Protein AF-0000000078947594 (afdb_homodimer)

pLDDT: mean 94.98, std 9.48, range [47.44, 98.88]

Nearest PDB structures (foldseek):
  6xck-assembly3_A  TM=6.032E-01  e=9.330E-06  Thermomonospora curvata DSM 43183
  5hcw-assembly6_C  TM=6.190E-01  e=3.883E-05  Thermomonospora curvata DSM 43183
  5c68-assembly1_A  TM=5.547E-01  e=8.769E-06  Thermomonospora curvata DSM 43183
  2qqz-assembly1_B  TM=4.365E-01  e=1.065E-06  Bacillus anthracis str. Ames
  2p7k-assembly1_B  TM=4.150E-01  e=3.650E-05  Listeria monocytogenes EGD-e

Structure (mmCIF, N/CA/C/O backbone):
data_AF-0000000078947594-model_v1
#
loop_
_entity.id
_entity.type
_entity.pdbx_description
1 polymer 'BH0477 protein'
#
loop_
_atom_site.group_PDB
_atom_site.id
_atom_site.type_symbol
_atom_site.label_atom_id
_atom_site.label_alt_id
_atom_site.label_comp_id
_atom_site.label_asym_id
_atom_site.label_entity_id
_atom_site.label_seq_id
_atom_site.pdbx_PDB_ins_code
_atom_site.Cartn_x
_atom_site.Cartn_y
_atom_site.Cartn_z
_atom_site.occupancy
_atom_site.B_iso_or_equiv
_atom_site.auth_seq_id
_atom_site.auth_comp_id
_atom_site.auth_asym_id
_atom_site.auth_atom_id
_atom_site.pdbx_PDB_model_num
ATOM 1 N N . MET A 1 1 ? -2.043 -10.852 -15.055 1 96.81 1 MET A N 1
ATOM 2 C CA . MET A 1 1 ? -2.861 -11.281 -13.922 1 96.81 1 MET A CA 1
ATOM 3 C C . MET A 1 1 ? -3.541 -10.086 -13.258 1 96.81 1 MET A C 1
ATOM 5 O O . MET A 1 1 ? -4.766 -10.062 -13.125 1 96.81 1 MET A O 1
ATOM 9 N N . PHE A 1 2 ? -2.941 -9.086 -12.906 1 98.62 2 PHE A N 1
ATOM 10 C CA . PHE A 1 2 ? -3.479 -7.859 -12.328 1 98.62 2 PHE A CA 1
ATOM 11 C C . PHE A 1 2 ? -3.291 -6.688 -13.289 1 98.62 2 PHE A C 1
ATOM 13 O O . PHE A 1 2 ? -2.293 -6.621 -14.008 1 98.62 2 PHE A O 1
ATOM 20 N N . GLU A 1 3 ? -4.203 -5.75 -13.305 1 98.31 3 GLU A N 1
ATOM 21 C CA . GLU A 1 3 ? -4.078 -4.562 -14.141 1 98.31 3 GLU A CA 1
ATOM 22 C C . GLU A 1 3 ? -3.217 -3.498 -13.461 1 98.31 3 GLU A C 1
ATOM 24 O O . GLU A 1 3 ? -2.455 -2.795 -14.125 1 98.31 3 GLU A O 1
ATOM 29 N N . ARG A 1 4 ? -3.35 -3.355 -12.195 1 98.5 4 ARG A N 1
ATOM 30 C CA . ARG A 1 4 ? -2.717 -2.305 -11.406 1 98.5 4 ARG A CA 1
ATOM 31 C C . ARG A 1 4 ? -2.955 -2.521 -9.914 1 98.5 4 ARG A C 1
ATOM 33 O O . ARG A 1 4 ? -3.729 -3.4 -9.523 1 98.5 4 ARG A O 1
ATOM 40 N N . ILE A 1 5 ? -2.217 -1.805 -9.086 1 98.75 5 ILE A N 1
ATOM 41 C CA . ILE A 1 5 ? -2.645 -1.631 -7.699 1 98.75 5 ILE A CA 1
ATOM 42 C C . ILE A 1 5 ? -3.842 -0.683 -7.645 1 98.75 5 ILE A C 1
ATOM 44 O O . ILE A 1 5 ? -3.76 0.457 -8.109 1 98.75 5 ILE A O 1
ATOM 48 N N . ASP A 1 6 ? -4.887 -1.165 -7.137 1 98.62 6 ASP A N 1
ATOM 49 C CA . ASP A 1 6 ? -6.098 -0.353 -7.062 1 98.62 6 ASP A CA 1
ATOM 50 C C . ASP A 1 6 ? -5.969 0.723 -5.988 1 98.62 6 ASP A C 1
ATOM 52 O O . ASP A 1 6 ? -6.348 1.876 -6.207 1 98.62 6 ASP A O 1
ATOM 56 N N . THR A 1 7 ? -5.527 0.338 -4.887 1 98.69 7 THR A N 1
ATOM 57 C CA . THR A 1 7 ? -5.348 1.229 -3.746 1 98.69 7 THR A CA 1
ATOM 58 C C . THR A 1 7 ? -4.523 0.55 -2.656 1 98.69 7 THR A C 1
ATOM 60 O O . THR A 1 7 ? -4.086 -0.591 -2.822 1 98.69 7 THR A O 1
ATOM 63 N N . ILE A 1 8 ? -4.223 1.243 -1.64 1 98.81 8 ILE A N 1
ATOM 64 C CA . ILE A 1 8 ? -3.703 0.688 -0.396 1 98.81 8 ILE A CA 1
ATOM 65 C C . ILE A 1 8 ? -4.652 1.019 0.754 1 98.81 8 ILE A C 1
ATOM 67 O O . ILE A 1 8 ? -5.102 2.16 0.888 1 98.81 8 ILE A O 1
ATOM 71 N N . ILE A 1 9 ? -4.906 0.034 1.551 1 98.19 9 ILE A N 1
ATOM 72 C CA . ILE A 1 9 ? -5.785 0.196 2.703 1 98.19 9 ILE A CA 1
ATOM 73 C C . ILE A 1 9 ? -4.957 0.567 3.934 1 98.19 9 ILE A C 1
ATOM 75 O O . ILE A 1 9 ? -3.963 -0.093 4.242 1 98.19 9 ILE A O 1
ATOM 79 N N . MET A 1 10 ? -5.355 1.588 4.566 1 97.94 10 MET A N 1
ATOM 80 C CA . MET A 1 10 ? -4.895 1.95 5.906 1 97.94 10 MET A CA 1
ATOM 81 C C . MET A 1 10 ? -6.008 1.773 6.93 1 97.94 10 MET A C 1
ATOM 83 O O . MET A 1 10 ? -7.016 2.484 6.891 1 97.94 10 MET A O 1
ATOM 87 N N . PRO A 1 11 ? -5.805 0.813 7.84 1 97.19 11 PRO A N 1
ATOM 88 C CA . PRO A 1 11 ? -6.836 0.656 8.867 1 97.19 11 PRO A CA 1
ATOM 89 C C . PRO A 1 11 ? -6.844 1.801 9.875 1 97.19 11 PRO A C 1
ATOM 91 O O . PRO A 1 11 ? -5.781 2.281 10.273 1 97.19 11 PRO A O 1
ATOM 94 N N . VAL A 1 12 ? -8.039 2.201 10.227 1 97.25 12 VAL A N 1
ATOM 95 C CA . VAL A 1 12 ? -8.164 3.281 11.195 1 97.25 12 VAL A CA 1
ATOM 96 C C . VAL A 1 12 ? -9.234 2.936 12.227 1 97.25 12 VAL A C 1
ATOM 98 O O . VAL A 1 12 ? -10.094 2.088 11.969 1 97.25 12 VAL A O 1
ATOM 101 N N . THR A 1 13 ? -9.172 3.561 13.344 1 95.75 13 THR A N 1
ATOM 102 C CA . THR A 1 13 ? -10.078 3.275 14.445 1 95.75 13 THR A CA 1
ATOM 103 C C . THR A 1 13 ? -11.391 4.047 14.281 1 95.75 13 THR A C 1
ATOM 105 O O . THR A 1 13 ? -12.469 3.49 14.461 1 95.75 13 THR A O 1
ATOM 108 N N . GLU A 1 14 ? -11.328 5.316 13.984 1 96.25 14 GLU A N 1
ATOM 109 C CA . GLU A 1 14 ? -12.461 6.207 13.766 1 96.25 14 GLU A CA 1
ATOM 110 C C . GLU A 1 14 ? -12.336 6.934 12.43 1 96.25 14 GLU A C 1
ATOM 112 O O . GLU A 1 14 ? -11.477 7.801 12.266 1 96.25 14 GLU A O 1
ATOM 117 N N . ILE A 1 15 ? -13.203 6.66 11.539 1 97.25 15 ILE A N 1
ATOM 118 C CA . ILE A 1 15 ? -13.055 7.035 10.141 1 97.25 15 ILE A CA 1
ATOM 119 C C . ILE A 1 15 ? -13.078 8.555 10 1 97.25 15 ILE A C 1
ATOM 121 O O . ILE A 1 15 ? -12.25 9.141 9.305 1 97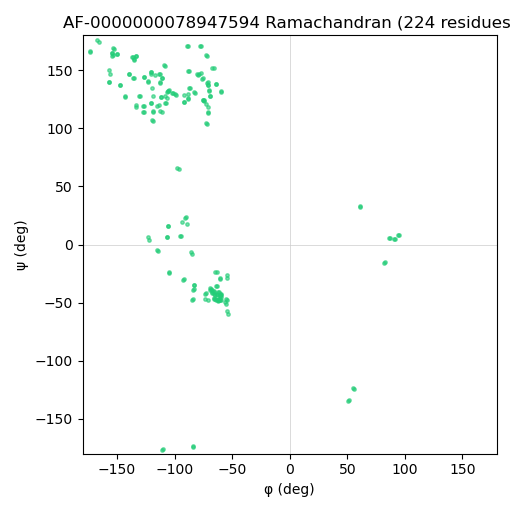.25 15 ILE A O 1
ATOM 125 N N . GLU A 1 16 ? -13.984 9.25 10.688 1 97.81 16 GLU A N 1
ATOM 126 C CA . GLU A 1 16 ? -14.102 10.695 10.531 1 97.81 16 GLU A CA 1
ATOM 127 C C . GLU A 1 16 ? -12.883 11.422 11.078 1 97.81 16 GLU A C 1
ATOM 129 O O . GLU A 1 16 ? -12.398 12.383 10.477 1 97.81 16 GLU A O 1
ATOM 134 N N . LYS A 1 17 ? -12.422 10.938 12.148 1 98.06 17 LYS A N 1
ATOM 135 C CA . LYS A 1 17 ? -11.211 11.516 12.719 1 98.06 17 LYS A CA 1
ATOM 136 C C . LYS A 1 17 ? -10.016 11.289 11.797 1 98.06 17 LYS A C 1
ATOM 138 O O . LYS A 1 17 ? -9.164 12.164 11.641 1 98.06 17 LYS A O 1
ATOM 143 N N . ALA A 1 18 ? -9.984 10.148 11.273 1 98.25 18 ALA A N 1
ATOM 144 C CA . ALA A 1 18 ? -8.891 9.82 10.367 1 98.25 18 ALA A CA 1
ATOM 145 C C . ALA A 1 18 ? -8.922 10.688 9.117 1 98.25 18 ALA A C 1
ATOM 147 O O . ALA A 1 18 ? -7.898 11.234 8.695 1 98.25 18 ALA A O 1
ATOM 148 N N . ILE A 1 19 ? -10.078 10.797 8.531 1 98.44 19 ILE A N 1
ATOM 149 C CA . ILE A 1 19 ? -10.227 11.633 7.344 1 98.44 19 ILE A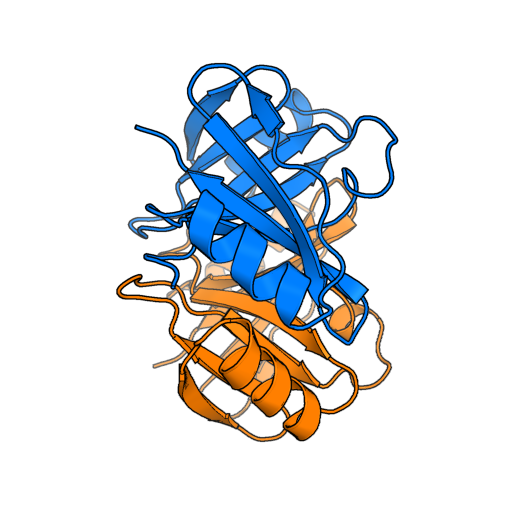 CA 1
ATOM 150 C C . ILE A 1 19 ? -9.734 13.047 7.637 1 98.44 19 ILE A C 1
ATOM 152 O O . ILE A 1 19 ? -8.945 13.609 6.871 1 98.44 19 ILE A O 1
ATOM 156 N N . GLN A 1 20 ? -10.148 13.586 8.727 1 98.56 20 GLN A N 1
ATOM 157 C CA . GLN A 1 20 ? -9.727 14.93 9.125 1 98.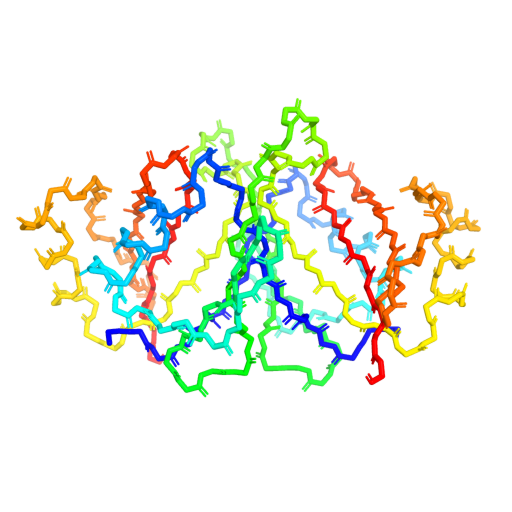56 20 GLN A CA 1
ATOM 158 C C . GLN A 1 20 ? -8.211 15 9.289 1 98.56 20 GLN A C 1
ATOM 160 O O . GLN A 1 20 ? -7.578 15.945 8.828 1 98.56 20 GLN A O 1
ATOM 165 N N . TRP A 1 21 ? -7.668 14.031 9.93 1 98.56 21 TRP A N 1
ATOM 166 C CA . TRP A 1 21 ? -6.23 14.008 10.18 1 98.56 21 TRP A CA 1
ATOM 167 C C . TRP A 1 21 ? -5.453 13.984 8.867 1 98.56 21 TRP A C 1
ATOM 169 O O . TRP A 1 21 ? -4.496 14.75 8.695 1 98.56 21 TRP A O 1
ATOM 179 N N . TYR A 1 22 ? -5.805 13.164 7.93 1 98.75 22 TYR A N 1
ATOM 180 C CA . TYR A 1 22 ? -5.094 13.008 6.664 1 98.75 22 TYR A CA 1
ATOM 181 C C . TYR A 1 22 ? -5.254 14.242 5.793 1 98.75 22 TYR A C 1
ATOM 183 O O . TYR A 1 22 ? -4.324 14.633 5.078 1 98.75 22 TYR A O 1
ATOM 191 N N . GLU A 1 23 ? -6.418 14.812 5.836 1 98.19 23 GLU A N 1
ATOM 192 C CA . GLU A 1 23 ? -6.613 16.047 5.09 1 98.19 23 GLU A CA 1
ATOM 193 C C . GLU A 1 23 ? -5.762 17.188 5.656 1 98.19 23 GLU A C 1
ATOM 195 O O . GLU A 1 23 ? -5.066 17.875 4.914 1 98.19 23 GLU A O 1
ATOM 200 N N . GLU A 1 24 ? -5.781 17.328 6.91 1 97.75 24 GLU A N 1
ATOM 201 C CA . GLU A 1 24 ? -5.117 18.453 7.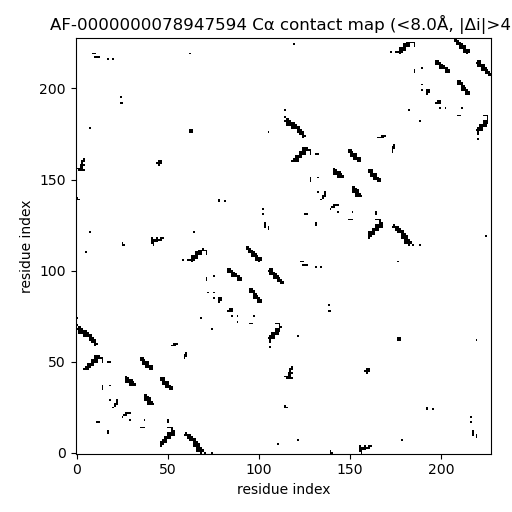566 1 97.75 24 GLU A CA 1
ATOM 202 C C . GLU A 1 24 ? -3.602 18.281 7.547 1 97.75 24 GLU A C 1
ATOM 204 O O . GLU A 1 24 ? -2.865 19.25 7.332 1 97.75 24 GLU A O 1
ATOM 209 N N . ASN A 1 25 ? -3.17 17.078 7.82 1 98.25 25 ASN A N 1
ATOM 210 C CA . ASN A 1 25 ? -1.735 16.891 8 1 98.25 25 ASN A CA 1
ATOM 211 C C . ASN A 1 25 ? -1.049 16.5 6.699 1 98.25 25 ASN A C 1
ATOM 213 O O . ASN A 1 25 ? 0.124 16.812 6.488 1 98.25 25 ASN A O 1
ATOM 217 N N . LEU A 1 26 ? -1.756 15.836 5.84 1 98.38 26 LEU A N 1
ATOM 218 C CA . LEU A 1 26 ? -1.098 15.297 4.656 1 98.38 26 LEU A CA 1
ATOM 219 C C . LEU A 1 26 ? -1.629 15.969 3.391 1 98.38 26 LEU A C 1
ATOM 221 O O . LEU A 1 26 ? -1.15 15.688 2.289 1 98.38 26 LEU A O 1
ATOM 225 N N . ASN A 1 27 ? -2.582 16.766 3.512 1 97.25 27 ASN A N 1
ATOM 226 C CA . ASN A 1 27 ? -3.164 17.5 2.393 1 97.25 27 ASN A CA 1
ATOM 227 C C . ASN A 1 27 ? -3.744 16.562 1.344 1 97.25 27 ASN A C 1
ATOM 229 O O . ASN A 1 27 ? -3.652 16.828 0.144 1 97.25 27 ASN A O 1
ATOM 233 N N . MET A 1 28 ? -4.23 15.477 1.767 1 98.19 28 MET A N 1
ATOM 234 C CA . MET A 1 28 ? -4.93 14.562 0.864 1 98.19 28 MET A CA 1
ATOM 235 C C . MET A 1 28 ? -6.41 14.922 0.77 1 98.19 28 MET A C 1
ATOM 237 O O . MET A 1 28 ? -6.988 15.445 1.723 1 98.19 28 MET A O 1
ATOM 241 N N . ARG A 1 29 ? -6.906 14.625 -0.396 1 97.38 29 ARG A N 1
ATOM 242 C CA . ARG A 1 29 ? -8.297 15.008 -0.628 1 97.38 29 ARG A CA 1
ATOM 243 C C . ARG A 1 29 ? -9.195 13.773 -0.723 1 97.38 29 ARG A C 1
ATOM 245 O O . ARG A 1 29 ? -8.82 12.773 -1.337 1 97.38 29 ARG A O 1
ATOM 252 N N . VAL A 1 30 ? -10.398 13.938 -0.178 1 98.38 30 VAL A N 1
ATOM 253 C CA . VAL A 1 30 ? -11.383 12.859 -0.261 1 98.38 30 VAL A CA 1
ATOM 254 C C . VAL A 1 30 ? -11.945 12.789 -1.678 1 98.38 30 VAL A C 1
ATOM 256 O O . VAL A 1 30 ? -12.477 13.773 -2.195 1 98.38 30 VAL A O 1
ATOM 259 N N . SER A 1 31 ? -11.836 11.656 -2.258 1 98.31 31 SER A N 1
ATOM 260 C CA . SER A 1 31 ? -12.398 11.461 -3.592 1 98.31 31 SER A CA 1
ATOM 261 C C . SER A 1 31 ? -13.68 10.641 -3.537 1 98.31 31 SER A C 1
ATOM 263 O O . SER A 1 31 ? -14.492 10.68 -4.465 1 98.31 31 SER A O 1
ATOM 265 N N . TYR A 1 32 ? -13.844 9.844 -2.504 1 97.88 32 TYR A N 1
ATOM 266 C CA . TYR A 1 32 ? -15.023 9.016 -2.32 1 97.88 32 TYR A CA 1
ATOM 267 C C . TYR A 1 32 ? -15.219 8.656 -0.85 1 97.88 32 TYR A C 1
ATOM 269 O O . TYR A 1 32 ? -14.25 8.398 -0.135 1 97.88 32 TYR A O 1
ATOM 277 N N . ARG A 1 33 ? -16.391 8.672 -0.406 1 97.19 33 ARG A N 1
ATOM 278 C CA . ARG A 1 33 ? -16.75 8.219 0.933 1 97.19 33 ARG A CA 1
ATOM 279 C C . ARG A 1 33 ? -17.766 7.074 0.873 1 97.19 33 ARG A C 1
ATOM 281 O O . ARG A 1 33 ? -18.781 7.18 0.2 1 97.19 33 ARG A O 1
ATOM 288 N N . GLY A 1 34 ? -17.375 6.023 1.425 1 94.12 34 GLY A N 1
ATOM 289 C CA . GLY A 1 34 ? -18.297 4.91 1.612 1 94.12 34 GLY A CA 1
ATOM 290 C C . GLY A 1 34 ? -18.672 4.684 3.064 1 94.12 34 GLY A C 1
ATOM 291 O O .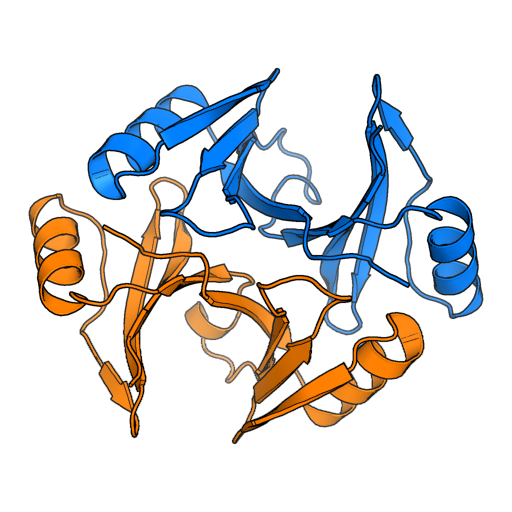 GLY A 1 34 ? -18.391 5.523 3.922 1 94.12 34 GLY A O 1
ATOM 292 N N . GLU A 1 35 ? -19.406 3.668 3.223 1 92.12 35 GLU A N 1
ATOM 293 C CA . GLU A 1 35 ? -19.734 3.311 4.598 1 92.12 35 GLU A CA 1
ATOM 294 C C . GLU A 1 35 ? -18.531 2.719 5.32 1 92.12 35 GLU A C 1
ATOM 296 O O . GLU A 1 35 ? -18.109 1.594 5.035 1 92.12 35 GLU A O 1
ATOM 301 N N . GLY A 1 36 ? -17.922 3.475 6.168 1 93.81 36 GLY A N 1
ATOM 302 C CA . GLY A 1 36 ? -16.812 2.984 6.977 1 93.81 36 GLY A CA 1
ATOM 303 C C . GLY A 1 36 ? -15.469 3.098 6.285 1 93.81 36 GLY A C 1
ATOM 304 O O . GLY A 1 36 ? -14.484 2.525 6.742 1 93.81 36 GLY A O 1
ATOM 305 N N . TYR A 1 37 ? -15.469 3.691 5.16 1 96.25 37 TYR A N 1
ATOM 306 C CA . TYR A 1 37 ? -14.188 3.871 4.492 1 96.25 37 TYR A CA 1
ATOM 307 C C . TYR A 1 37 ? -14.188 5.125 3.629 1 96.25 37 TYR A C 1
ATOM 309 O O . TYR A 1 37 ? -15.25 5.711 3.381 1 96.25 37 TYR A O 1
ATOM 317 N N . CYS A 1 38 ? -13.008 5.551 3.258 1 98.12 38 CYS A N 1
ATOM 318 C CA . CYS A 1 38 ? -12.805 6.75 2.453 1 98.12 38 CYS A CA 1
ATOM 319 C C . CYS A 1 38 ? -11.594 6.598 1.538 1 98.12 38 CYS A C 1
ATOM 321 O O . CYS A 1 38 ? -10.562 6.066 1.951 1 98.12 38 CYS A O 1
ATOM 323 N N . VAL A 1 39 ? -11.805 7.047 0.308 1 98.75 39 VAL A N 1
ATOM 324 C CA . VAL A 1 39 ? -10.703 7.035 -0.644 1 98.75 39 VAL A CA 1
ATOM 325 C C . VAL A 1 39 ? -10.078 8.43 -0.73 1 98.75 39 VAL A C 1
ATOM 327 O O . VAL A 1 39 ? -10.789 9.422 -0.915 1 98.75 39 VAL A O 1
ATOM 330 N N . LEU A 1 40 ? -8.797 8.484 -0.583 1 98.88 40 LEU A N 1
ATOM 331 C CA . LEU A 1 40 ? -8.055 9.734 -0.632 1 98.88 40 LEU A CA 1
ATOM 332 C C . LEU A 1 40 ? -7.172 9.797 -1.877 1 98.88 40 LEU A C 1
ATOM 334 O O . LEU A 1 40 ? -6.406 8.867 -2.145 1 98.88 40 LEU A O 1
ATOM 338 N N . SER A 1 41 ? -7.293 10.828 -2.633 1 98.62 41 SER A N 1
ATOM 339 C CA . SER A 1 41 ? -6.363 11.07 -3.732 1 98.62 41 SER A CA 1
ATOM 340 C C . SER A 1 41 ? -5.023 11.586 -3.221 1 98.62 41 SER A C 1
ATOM 342 O O . SER A 1 41 ? -4.977 12.391 -2.285 1 98.62 41 SER A O 1
ATOM 344 N N . VAL A 1 42 ? -3.998 11.18 -3.838 1 98.38 42 VAL A N 1
ATOM 345 C CA . VAL A 1 42 ? -2.648 11.594 -3.471 1 98.38 42 VAL A CA 1
ATOM 346 C C . VAL A 1 42 ? -1.998 12.328 -4.641 1 98.38 42 VAL A C 1
ATOM 348 O O . VAL A 1 42 ? -1.567 11.703 -5.613 1 98.38 42 VAL A O 1
ATOM 351 N N . GLY A 1 43 ? -1.895 13.594 -4.5 1 97.31 43 GLY A N 1
ATOM 352 C CA . GLY A 1 43 ? -1.378 14.375 -5.609 1 97.31 43 GLY A CA 1
ATOM 353 C C . GLY A 1 43 ? -2.08 14.094 -6.922 1 97.31 43 GLY A C 1
ATOM 354 O O . GLY A 1 43 ? -3.311 14.086 -6.988 1 97.31 43 GLY A O 1
ATOM 355 N N . GLN A 1 44 ? -1.309 13.922 -7.934 1 95.88 44 GLN A N 1
ATOM 356 C CA . GLN A 1 44 ? -1.844 13.625 -9.258 1 95.88 44 GLN A CA 1
ATOM 357 C C . GLN A 1 44 ? -1.619 12.164 -9.625 1 95.88 44 GLN A C 1
ATOM 359 O O . GLN A 1 44 ? -1.672 11.797 -10.805 1 95.88 44 GLN A O 1
ATOM 364 N N . GLY A 1 45 ? -1.316 11.391 -8.664 1 96.69 45 GLY A N 1
ATOM 365 C CA . GLY A 1 45 ? -1.051 9.977 -8.906 1 96.69 45 GLY A CA 1
ATOM 366 C C . GLY A 1 45 ? -2.301 9.188 -9.234 1 96.69 45 GLY A C 1
ATOM 367 O O . GLY A 1 45 ? -3.412 9.594 -8.891 1 96.69 45 GLY A O 1
ATOM 368 N N . GLU A 1 46 ? -2.096 8.055 -9.789 1 96.31 46 GLU A N 1
ATOM 369 C CA . GLU A 1 46 ? -3.197 7.188 -10.203 1 96.31 46 GLU A CA 1
ATOM 370 C C . GLU A 1 46 ? -3.717 6.359 -9.031 1 96.31 46 GLU A C 1
ATOM 372 O O . GLU A 1 46 ? -4.914 6.078 -8.945 1 96.31 46 GLU A O 1
ATOM 377 N N . THR A 1 47 ? -2.871 5.977 -8.188 1 98.56 47 THR A N 1
ATOM 378 C CA . THR A 1 47 ? -3.234 5.09 -7.09 1 98.56 47 THR A CA 1
ATOM 379 C C . THR A 1 47 ? -3.623 5.898 -5.852 1 98.56 47 THR A C 1
ATOM 381 O O . THR A 1 47 ? -2.816 6.668 -5.328 1 98.56 47 THR A O 1
ATOM 384 N N . PRO A 1 48 ? -4.816 5.691 -5.363 1 98.75 48 PRO A N 1
ATOM 385 C CA . PRO A 1 48 ? -5.254 6.391 -4.152 1 98.75 48 PRO A CA 1
ATOM 386 C C . PRO A 1 48 ? -4.898 5.637 -2.873 1 98.75 48 PRO A C 1
ATOM 388 O O . PRO A 1 48 ? -4.355 4.531 -2.936 1 98.75 48 PRO A O 1
ATOM 391 N N . LEU A 1 49 ? -5.105 6.301 -1.771 1 98.88 49 LEU A N 1
ATOM 392 C CA . LEU A 1 49 ? -5.039 5.727 -0.431 1 98.88 49 LEU A CA 1
ATOM 393 C C . LEU A 1 49 ? -6.434 5.562 0.163 1 98.88 49 LEU A C 1
ATOM 395 O O . LEU A 1 49 ? -7.25 6.488 0.104 1 98.88 49 LEU A O 1
ATOM 399 N N . THR A 1 50 ? -6.738 4.406 0.698 1 98.62 50 THR A N 1
ATOM 400 C CA . THR A 1 50 ? -8.062 4.168 1.258 1 98.62 50 THR A CA 1
ATOM 401 C C . THR A 1 50 ? -7.984 3.969 2.77 1 98.62 50 THR A C 1
ATOM 403 O O . THR A 1 50 ? -7.281 3.076 3.248 1 98.62 50 THR A O 1
ATOM 406 N N . LEU A 1 51 ? -8.641 4.809 3.453 1 98.44 51 LEU A N 1
ATOM 407 C CA . LEU A 1 51 ? -8.852 4.602 4.883 1 98.44 51 LEU A CA 1
ATOM 408 C C . LEU A 1 51 ? -10.039 3.678 5.125 1 98.44 51 LEU A C 1
ATOM 410 O O . LEU A 1 51 ? -11.094 3.828 4.496 1 98.44 51 LEU A O 1
ATOM 414 N N . GLU A 1 52 ? -9.852 2.713 5.941 1 97 52 GLU A N 1
ATOM 415 C CA . GLU A 1 52 ? -10.914 1.768 6.258 1 97 52 G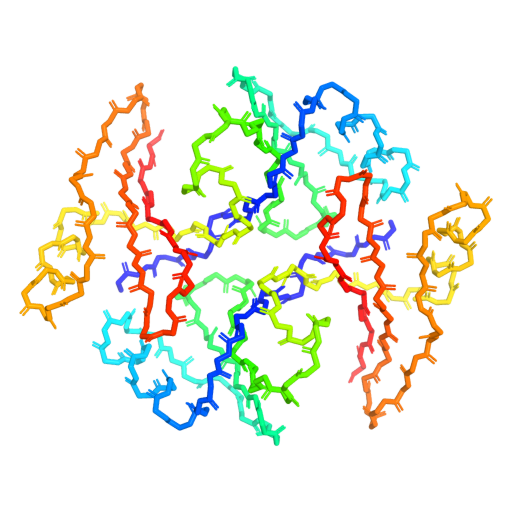LU A CA 1
ATOM 416 C C . GLU A 1 52 ? -11.055 1.58 7.77 1 97 52 GLU A C 1
ATOM 418 O O . GLU A 1 52 ? -10.07 1.316 8.461 1 97 52 GLU A O 1
ATOM 423 N N . GLN A 1 53 ? -12.25 1.745 8.203 1 95.38 53 GLN A N 1
ATOM 424 C CA . GLN A 1 53 ? -12.492 1.549 9.633 1 95.38 53 GLN A CA 1
ATOM 425 C C . GLN A 1 53 ? -12.344 0.08 10.016 1 95.38 53 GLN A C 1
ATOM 427 O O . GLN A 1 53 ? -13 -0.788 9.43 1 95.38 53 GLN A O 1
ATOM 432 N N . ALA A 1 54 ? -11.492 -0.134 11.062 1 89.25 54 ALA A N 1
ATOM 433 C CA . ALA A 1 54 ? -11.258 -1.497 11.531 1 89.25 54 ALA A CA 1
ATOM 434 C C . ALA A 1 54 ? -12.445 -2.016 12.336 1 89.25 54 ALA A C 1
ATOM 436 O O . ALA A 1 54 ? -13.062 -1.267 13.094 1 89.25 54 ALA A O 1
ATOM 437 N N . ASP A 1 55 ? -12.984 -3.086 11.977 1 75.62 55 ASP A N 1
ATOM 438 C CA . ASP A 1 55 ? -14.117 -3.643 12.711 1 75.62 55 ASP A CA 1
ATOM 439 C C . ASP A 1 55 ? -13.641 -4.594 13.805 1 75.62 55 ASP A C 1
ATOM 441 O O . ASP A 1 55 ? -14.445 -5.34 14.375 1 75.62 55 ASP A O 1
ATOM 445 N N . GLY A 1 56 ? -12.492 -4.402 14.172 1 63.53 56 GLY A N 1
ATOM 446 C CA . GLY A 1 56 ? -12 -5.293 15.203 1 63.53 56 GLY A CA 1
ATOM 447 C C . GLY A 1 56 ? -11.5 -6.617 14.664 1 63.53 56 GLY A C 1
ATOM 448 O O . GLY A 1 56 ? -10.906 -7.414 15.398 1 63.53 56 GLY A O 1
ATOM 449 N N . SER A 1 57 ? -11.852 -6.918 13.43 1 52.94 57 SER A N 1
ATOM 450 C CA . SER A 1 57 ? -11.375 -8.18 12.875 1 52.94 57 SER A CA 1
ATOM 451 C C . SER A 1 57 ? -9.938 -8.062 12.383 1 52.94 57 SER A C 1
ATOM 453 O O . SER A 1 57 ? -9.469 -6.961 12.086 1 52.94 57 SER A O 1
ATOM 455 N N . SER A 1 58 ? -9.133 -9.094 12.477 1 47.91 58 SER A N 1
ATOM 456 C CA . SER A 1 58 ? -7.711 -9.164 12.148 1 47.91 58 SER A CA 1
ATOM 457 C C . SER A 1 58 ? -7.453 -8.688 10.719 1 47.91 58 SER A C 1
ATOM 459 O O . SER A 1 58 ? -6.457 -8.008 10.453 1 47.91 58 SER A O 1
ATOM 461 N N . THR A 1 59 ? -8.047 -9.328 9.648 1 50.56 59 THR A N 1
ATOM 462 C CA . THR A 1 59 ? -7.793 -9 8.25 1 50.56 59 THR A CA 1
ATOM 463 C C . THR A 1 59 ? -8.031 -7.516 7.988 1 50.56 59 THR A C 1
ATOM 465 O O . THR A 1 59 ? -7.309 -6.891 7.207 1 50.56 59 THR A O 1
ATOM 468 N N . GLN A 1 60 ? -9.031 -7.07 8.938 1 59.28 60 GLN A N 1
ATOM 469 C CA . GLN A 1 60 ? -9.453 -5.688 8.773 1 59.28 60 GLN A CA 1
ATOM 470 C C . GLN A 1 60 ? -8.578 -4.734 9.578 1 59.28 60 GLN A C 1
ATOM 472 O O . GLN A 1 60 ? -8.719 -3.516 9.477 1 59.28 60 GLN A O 1
ATOM 477 N N . GLY A 1 61 ? -7.43 -5.41 9.891 1 72.75 61 GLY A N 1
ATOM 478 C CA . GLY A 1 61 ? -6.68 -4.535 10.781 1 72.75 61 GLY A CA 1
ATOM 479 C C . GLY A 1 61 ? -5.293 -4.207 10.258 1 72.75 61 GLY A C 1
ATOM 480 O O . GLY A 1 61 ? -4.539 -3.471 10.906 1 72.75 61 GLY A O 1
ATOM 481 N N . ALA A 1 62 ? -5.07 -4.73 9.016 1 89.44 62 ALA A N 1
ATOM 482 C CA . ALA A 1 62 ? -3.693 -4.512 8.57 1 89.44 62 ALA A CA 1
ATOM 483 C C . ALA A 1 62 ? -3.648 -3.641 7.32 1 89.44 62 ALA A C 1
ATOM 485 O O . ALA A 1 62 ? -4.562 -3.684 6.492 1 89.44 62 ALA A O 1
ATOM 486 N N . THR A 1 63 ? -2.623 -2.867 7.277 1 96.88 63 THR A N 1
ATOM 487 C CA . THR A 1 63 ? -2.328 -2.201 6.016 1 96.88 63 THR A CA 1
ATOM 488 C C . THR A 1 63 ? -2.078 -3.225 4.91 1 96.88 63 THR A C 1
ATOM 490 O O . THR A 1 63 ? -1.36 -4.207 5.117 1 96.88 63 THR A O 1
ATOM 493 N N . ARG A 1 64 ? -2.736 -3.035 3.76 1 97.75 64 ARG A N 1
ATOM 494 C CA . ARG A 1 64 ? -2.568 -4 2.676 1 97.75 64 ARG A CA 1
ATOM 495 C C . ARG A 1 64 ? -2.869 -3.361 1.324 1 97.75 64 ARG A C 1
ATOM 497 O O . ARG A 1 64 ? -3.754 -2.51 1.216 1 97.75 64 ARG A O 1
ATOM 504 N N . PRO A 1 65 ? -2.166 -3.801 0.299 1 98.69 65 PRO A N 1
ATOM 505 C CA . PRO A 1 65 ? -2.553 -3.395 -1.054 1 98.69 65 PRO A CA 1
ATOM 506 C C . PRO A 1 65 ? -3.773 -4.152 -1.571 1 98.69 65 PRO A C 1
ATOM 508 O O . PRO A 1 65 ? -4.004 -5.297 -1.179 1 98.69 65 PRO A O 1
ATOM 511 N N . ILE A 1 66 ? -4.539 -3.48 -2.357 1 98.75 66 ILE A N 1
ATOM 512 C CA . ILE A 1 66 ? -5.578 -4.133 -3.143 1 98.75 66 ILE A CA 1
ATOM 513 C C . ILE A 1 66 ? -5.176 -4.152 -4.617 1 98.75 66 ILE A C 1
ATOM 515 O O . ILE A 1 66 ? -4.84 -3.111 -5.188 1 98.75 66 ILE A O 1
ATOM 519 N N . LEU A 1 67 ? -5.215 -5.305 -5.184 1 98.88 67 LEU A N 1
ATOM 520 C CA . LEU A 1 67 ? -4.867 -5.512 -6.586 1 98.88 67 LEU A CA 1
ATOM 521 C C . LEU A 1 67 ? -6.125 -5.656 -7.438 1 98.88 67 LEU A C 1
ATOM 523 O O . LEU A 1 67 ? -7.035 -6.41 -7.09 1 98.88 67 LEU A O 1
ATOM 527 N N . PHE A 1 68 ? -6.164 -4.906 -8.523 1 98.88 68 PHE A N 1
ATOM 528 C CA . PHE A 1 68 ? -7.312 -4.941 -9.422 1 98.88 68 PHE A CA 1
ATOM 529 C C . PHE A 1 68 ? -7.137 -6.02 -10.484 1 98.88 68 PHE A C 1
ATOM 531 O O . PHE A 1 68 ? -6.129 -6.039 -11.195 1 98.88 68 PHE A O 1
ATOM 538 N N . ALA A 1 69 ? -8.086 -6.914 -10.602 1 98.81 69 ALA A N 1
ATOM 539 C CA . ALA A 1 69 ? -8.055 -7.965 -11.617 1 98.81 69 ALA A CA 1
ATOM 540 C C . ALA A 1 69 ? -9.398 -8.086 -12.328 1 98.81 69 ALA A C 1
ATOM 542 O O . ALA A 1 69 ? -10.398 -8.469 -11.711 1 98.81 69 ALA A O 1
ATOM 543 N N . LYS A 1 70 ? -9.414 -7.871 -13.594 1 98.19 70 LYS A N 1
ATOM 544 C CA . LYS A 1 70 ? -10.641 -8.023 -14.367 1 98.19 70 LYS A CA 1
ATOM 545 C C . LYS A 1 70 ? -11.164 -9.453 -14.305 1 98.19 70 LYS A C 1
ATOM 547 O O . LYS A 1 70 ? -12.367 -9.68 -14.211 1 98.19 70 LYS A O 1
ATOM 552 N N . ASN A 1 71 ? -10.258 -10.383 -14.391 1 98.25 71 ASN A N 1
ATOM 553 C CA . ASN A 1 71 ? -10.617 -11.797 -14.273 1 98.25 71 ASN A CA 1
ATOM 554 C C . ASN A 1 71 ? -10.398 -12.312 -12.852 1 98.25 71 ASN A C 1
ATOM 556 O O . ASN A 1 71 ? -9.617 -13.242 -12.641 1 98.25 71 ASN A O 1
ATOM 560 N N . ILE A 1 72 ? -11.125 -11.797 -11.984 1 98.62 72 ILE A N 1
ATOM 561 C CA . ILE A 1 72 ? -10.922 -12.07 -10.562 1 98.62 72 ILE A CA 1
ATOM 562 C C . ILE A 1 72 ? -11.156 -13.555 -10.289 1 98.62 72 ILE A C 1
ATOM 564 O O . ILE A 1 72 ? -10.461 -14.156 -9.469 1 98.62 72 ILE A O 1
ATOM 568 N N . HIS A 1 73 ? -12.078 -14.219 -10.93 1 98.62 73 HIS A N 1
ATOM 569 C CA . HIS A 1 73 ? -12.352 -15.633 -10.703 1 98.62 73 HIS A CA 1
ATOM 570 C C . HIS A 1 73 ? -11.188 -16.5 -11.172 1 98.62 73 HIS A C 1
ATOM 572 O O . HIS A 1 73 ? -10.82 -17.469 -10.5 1 98.62 73 HIS A O 1
ATOM 578 N N . GLY A 1 74 ? -10.641 -16.156 -12.266 1 98.75 74 GLY A N 1
ATOM 579 C CA . GLY A 1 74 ? -9.461 -16.859 -12.742 1 98.75 74 GLY A CA 1
ATOM 580 C C . GLY A 1 74 ? -8.266 -16.719 -11.828 1 98.75 74 GLY A C 1
ATOM 581 O O . GLY A 1 74 ? -7.531 -17.672 -11.594 1 98.75 74 GLY A O 1
ATOM 582 N N . VAL A 1 75 ? -8.07 -15.484 -11.344 1 98.75 75 VAL A N 1
ATOM 583 C CA . VAL A 1 75 ? -6.977 -15.219 -10.422 1 98.75 75 VAL A CA 1
ATOM 584 C C . VAL A 1 75 ? -7.164 -16.047 -9.148 1 98.75 75 VAL A C 1
ATOM 586 O O . VAL A 1 75 ? -6.215 -16.672 -8.656 1 98.75 75 VAL A O 1
ATOM 589 N N . HIS A 1 76 ? -8.352 -16.016 -8.625 1 98.75 76 HIS A N 1
ATOM 590 C CA . HIS A 1 76 ? -8.672 -16.766 -7.422 1 98.75 76 HIS A CA 1
ATOM 591 C C . HIS A 1 76 ? -8.359 -18.25 -7.598 1 98.75 76 HIS A C 1
ATOM 593 O O . HIS A 1 76 ? -7.703 -18.859 -6.746 1 98.75 76 HIS A O 1
ATOM 599 N N . GLN A 1 77 ? -8.812 -18.859 -8.664 1 98.62 77 GLN A N 1
ATOM 600 C CA . GLN A 1 77 ? -8.594 -20.266 -8.953 1 98.62 77 GLN A CA 1
ATOM 601 C C . GLN A 1 77 ? -7.105 -20.578 -9.086 1 98.62 77 GLN A C 1
ATOM 603 O O . GLN A 1 77 ? -6.625 -21.578 -8.547 1 98.62 77 GLN A O 1
ATOM 608 N N . LYS A 1 78 ? -6.438 -19.719 -9.781 1 98.5 78 LYS A N 1
ATOM 609 C CA . LYS A 1 78 ? -5.008 -19.938 -9.992 1 98.5 78 LYS A CA 1
ATOM 610 C C . LYS A 1 78 ? -4.246 -19.922 -8.672 1 98.5 78 LYS A C 1
ATOM 612 O O . LYS A 1 78 ? -3.379 -20.781 -8.445 1 98.5 78 LYS A O 1
ATOM 617 N N . LEU A 1 79 ? -4.52 -18.906 -7.859 1 98.62 79 LEU A N 1
ATOM 618 C CA . LEU A 1 79 ? -3.844 -18.828 -6.57 1 98.62 79 LEU A CA 1
ATOM 619 C C . LEU A 1 79 ? -4.145 -20.062 -5.719 1 98.62 79 LEU A C 1
ATOM 621 O O . LEU A 1 79 ? -3.248 -20.609 -5.082 1 98.62 79 LEU A O 1
ATOM 625 N N . ARG A 1 80 ? -5.352 -20.484 -5.715 1 98.12 80 ARG A N 1
ATOM 626 C CA . ARG A 1 80 ? -5.746 -21.672 -4.969 1 98.12 80 ARG A CA 1
ATOM 627 C C . ARG A 1 80 ? -5 -22.906 -5.465 1 98.12 80 ARG A C 1
ATOM 629 O O . ARG A 1 80 ? -4.496 -23.688 -4.664 1 98.12 80 ARG A O 1
ATOM 636 N N . GLU A 1 81 ? -4.973 -23.078 -6.707 1 98 81 GLU A N 1
ATOM 637 C CA . GLU A 1 81 ? -4.309 -24.234 -7.312 1 98 81 GLU A CA 1
ATOM 638 C C . GLU A 1 81 ? -2.822 -24.25 -6.977 1 98 81 GLU A C 1
ATOM 640 O O . GLU A 1 81 ? -2.213 -25.312 -6.902 1 98 81 GLU A O 1
ATOM 645 N N . LYS A 1 82 ? -2.309 -23.094 -6.789 1 97.69 82 LYS A N 1
ATOM 646 C CA . LYS A 1 82 ? -0.887 -22.969 -6.48 1 97.69 82 LYS A CA 1
ATOM 647 C C . LYS A 1 82 ? -0.636 -23.141 -4.984 1 97.69 82 LYS A C 1
ATOM 649 O O . LYS A 1 82 ? 0.502 -23.016 -4.523 1 97.69 82 LYS A O 1
ATOM 654 N N . GLY A 1 83 ? -1.703 -23.203 -4.258 1 97.44 83 GLY A N 1
ATOM 655 C CA . GLY A 1 83 ? -1.571 -23.469 -2.834 1 97.44 83 GLY A CA 1
ATOM 656 C C . GLY A 1 83 ? -1.537 -22.219 -1.992 1 97.44 83 GLY A C 1
ATOM 657 O O . GLY A 1 83 ? -1.198 -22.266 -0.808 1 97.44 83 GLY A O 1
ATOM 658 N N . VAL A 1 84 ? -1.792 -21.125 -2.586 1 98.06 84 VAL A N 1
ATOM 659 C CA . VAL A 1 84 ? -1.883 -19.875 -1.825 1 98.06 84 VAL A CA 1
ATOM 660 C C . VAL A 1 84 ? -3.154 -19.891 -0.98 1 98.06 84 VAL A C 1
ATOM 662 O O . VAL A 1 84 ? -4.215 -20.312 -1.443 1 98.06 84 VAL A O 1
ATOM 665 N N . SER A 1 85 ? -3.008 -19.438 0.245 1 97.25 85 SER A N 1
ATOM 666 C CA . SER A 1 85 ? -4.176 -19.281 1.108 1 97.25 85 SER A CA 1
ATOM 667 C C . SER A 1 85 ? -5.059 -18.125 0.652 1 97.25 85 SER A C 1
ATOM 669 O O . SER A 1 85 ? -4.656 -16.969 0.728 1 97.25 85 SER A O 1
ATOM 671 N N . VAL A 1 86 ? -6.254 -18.422 0.193 1 98 86 VAL A N 1
ATOM 672 C CA . VAL A 1 86 ? -7.191 -17.406 -0.292 1 98 86 VAL A CA 1
ATOM 673 C C . VAL A 1 86 ? -8.531 -17.547 0.428 1 98 86 VAL A C 1
ATOM 675 O O . VAL A 1 86 ? -8.938 -18.672 0.765 1 98 86 VAL A O 1
ATOM 678 N N . SER A 1 87 ? -9.125 -16.516 0.675 1 98.19 87 SER A N 1
ATOM 679 C CA . SER A 1 87 ? -10.492 -16.531 1.18 1 98.19 87 SER A CA 1
ATOM 680 C C . SER A 1 87 ? -11.492 -16.812 0.059 1 98.19 87 SER A C 1
ATOM 682 O O . SER A 1 87 ? -11.117 -16.844 -1.116 1 98.19 87 SER A O 1
ATOM 684 N N . ASP A 1 88 ? -12.695 -17.016 0.466 1 98.06 88 ASP A N 1
ATOM 685 C CA . ASP A 1 88 ? -13.742 -17.094 -0.545 1 98.06 88 ASP A CA 1
ATOM 686 C C . ASP A 1 88 ? -13.945 -15.734 -1.219 1 98.06 88 ASP A C 1
ATOM 688 O O . ASP A 1 88 ? -13.695 -14.688 -0.609 1 98.06 88 ASP A O 1
ATOM 692 N N . ILE A 1 89 ? -14.391 -15.805 -2.475 1 98.31 89 ILE A N 1
ATOM 693 C CA . ILE A 1 89 ? -14.766 -14.578 -3.172 1 98.31 89 ILE A CA 1
ATOM 694 C C . ILE A 1 89 ? -16.047 -14.008 -2.561 1 98.31 89 ILE A C 1
ATOM 696 O O . ILE A 1 89 ? -16.984 -14.758 -2.264 1 98.31 89 ILE A O 1
ATOM 700 N N . GLN A 1 90 ? -15.992 -12.82 -2.332 1 97.69 90 GLN A N 1
ATOM 701 C CA . GLN A 1 90 ? -17.156 -12.102 -1.831 1 97.69 90 GLN A CA 1
ATOM 702 C C . GLN A 1 90 ? -17.562 -10.977 -2.779 1 97.69 90 GLN A C 1
ATOM 704 O O . GLN A 1 90 ? -16.719 -10.398 -3.467 1 97.69 90 GLN A O 1
ATOM 709 N N . THR A 1 91 ? -18.875 -10.68 -2.844 1 95.75 91 THR A N 1
ATOM 710 C CA . THR A 1 91 ? -19.391 -9.547 -3.613 1 95.75 91 THR A CA 1
ATOM 711 C C . THR A 1 91 ? -20.281 -8.656 -2.744 1 95.75 91 THR A C 1
ATOM 713 O O . THR A 1 91 ? -21.203 -9.141 -2.094 1 95.75 91 THR A O 1
ATOM 716 N N . GLU A 1 92 ? -19.844 -7.461 -2.633 1 90.69 92 GLU A N 1
ATOM 717 C CA . GLU A 1 92 ? -20.641 -6.43 -1.976 1 90.69 92 GLU A CA 1
ATOM 718 C C . GLU A 1 92 ? -20.969 -5.289 -2.936 1 90.69 92 GLU A C 1
ATOM 720 O O . GLU A 1 92 ? -20.078 -4.527 -3.326 1 90.69 92 GLU A O 1
ATOM 725 N N . GLU A 1 93 ? -22.234 -5.164 -3.213 1 88.69 93 GLU A N 1
ATOM 726 C CA . GLU A 1 93 ? -22.641 -4.199 -4.23 1 88.69 93 GLU A CA 1
ATOM 727 C C . GLU A 1 93 ? -21.906 -4.445 -5.547 1 88.69 93 GLU A C 1
ATOM 729 O O . GLU A 1 93 ? -21.891 -5.566 -6.055 1 88.69 93 GLU A O 1
ATOM 734 N N . ALA A 1 94 ? -21.25 -3.502 -6.035 1 90.06 94 ALA A N 1
ATOM 735 C CA . ALA A 1 94 ? -20.594 -3.652 -7.336 1 90.06 94 ALA A CA 1
ATOM 736 C C . ALA A 1 94 ? -19.141 -4.066 -7.176 1 90.06 94 ALA A C 1
ATOM 738 O O . ALA A 1 94 ? -18.406 -4.188 -8.164 1 90.06 94 ALA A O 1
ATOM 739 N N . ASN A 1 95 ? -18.719 -4.359 -6.004 1 95.56 95 ASN A N 1
ATOM 740 C CA . ASN A 1 95 ? -17.328 -4.73 -5.742 1 95.56 95 ASN A CA 1
ATOM 741 C C . ASN A 1 95 ? -17.188 -6.223 -5.449 1 95.56 95 ASN A C 1
ATOM 743 O O . ASN A 1 95 ? -17.875 -6.75 -4.57 1 95.56 95 ASN A O 1
ATOM 747 N N . THR A 1 96 ? -16.422 -6.953 -6.18 1 98.19 96 THR A N 1
ATOM 748 C CA . THR A 1 96 ? -16.047 -8.344 -5.945 1 98.19 96 THR A CA 1
ATOM 749 C C . THR A 1 96 ? -14.609 -8.445 -5.457 1 98.19 96 THR A C 1
ATOM 751 O O . THR A 1 96 ? -13.719 -7.812 -6.02 1 98.19 96 THR A O 1
ATOM 754 N N . PHE A 1 97 ? -14.422 -9.203 -4.402 1 98.38 97 PHE A N 1
ATOM 755 C CA . PHE A 1 97 ? -13.07 -9.188 -3.844 1 98.38 97 PHE A CA 1
ATOM 756 C C . PHE A 1 97 ? -12.781 -10.477 -3.092 1 98.38 97 PHE A C 1
ATOM 758 O O . PHE A 1 97 ? -13.703 -11.234 -2.777 1 98.38 97 PHE A O 1
ATOM 765 N N . PHE A 1 98 ? -11.523 -10.742 -2.799 1 98.31 98 PHE A N 1
ATOM 766 C CA . PHE A 1 98 ? -11.07 -11.781 -1.877 1 98.31 98 PHE A CA 1
ATOM 767 C C . PHE A 1 98 ? -9.711 -11.422 -1.29 1 98.31 98 PHE A C 1
ATOM 769 O O . PHE A 1 98 ? -9.008 -10.555 -1.812 1 98.31 98 PHE A O 1
ATOM 776 N N . HIS A 1 99 ? -9.398 -12.062 -0.251 1 98 99 HIS A N 1
ATOM 777 C CA . HIS A 1 99 ? -8.133 -11.836 0.443 1 98 99 HIS A CA 1
ATOM 778 C C . HIS A 1 99 ? -7.184 -13.016 0.256 1 98 99 HIS A C 1
ATOM 780 O O . HIS A 1 99 ? -7.625 -14.141 0.035 1 98 99 HIS A O 1
ATOM 786 N N . PHE A 1 100 ? -5.945 -12.727 0.354 1 98.06 100 PHE A N 1
ATOM 787 C CA . PHE A 1 100 ? -4.945 -13.789 0.393 1 98.06 100 PHE A CA 1
ATOM 788 C C . PHE A 1 100 ? -3.697 -13.336 1.141 1 98.06 100 PHE A C 1
ATOM 790 O O . PHE A 1 100 ? -3.59 -12.164 1.521 1 98.06 100 PHE A O 1
ATOM 797 N N . VAL A 1 101 ? -2.84 -14.32 1.424 1 97.19 101 VAL A N 1
ATOM 798 C CA . VAL A 1 101 ? -1.633 -14.047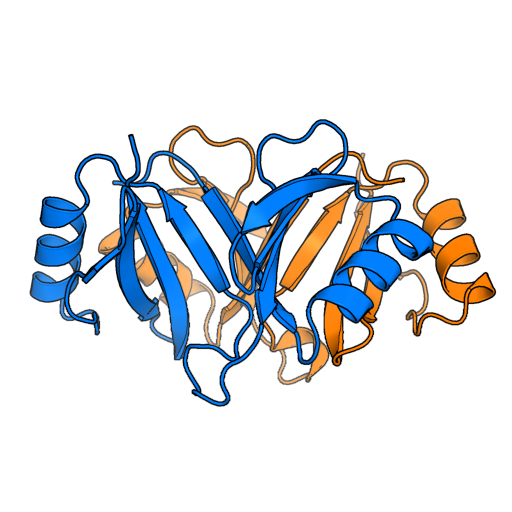 2.195 1 97.19 101 VAL A CA 1
ATOM 799 C C . VAL A 1 101 ? -0.402 -14.477 1.4 1 97.19 101 VAL A C 1
ATOM 801 O O . VAL A 1 101 ? -0.429 -15.492 0.705 1 97.19 101 VAL A O 1
ATOM 804 N N . ASP A 1 102 ? 0.604 -13.617 1.518 1 97.31 102 ASP A N 1
ATOM 805 C CA . ASP A 1 102 ? 1.821 -14.008 0.811 1 97.31 102 ASP A CA 1
ATOM 806 C C . ASP A 1 102 ? 2.662 -14.961 1.65 1 97.31 102 ASP A C 1
ATOM 808 O O . ASP A 1 102 ? 2.211 -15.445 2.693 1 97.31 102 ASP A O 1
ATOM 812 N N . LEU A 1 103 ? 3.848 -15.32 1.244 1 96.56 103 LEU A N 1
ATOM 813 C CA . LEU A 1 103 ? 4.703 -16.344 1.844 1 96.56 103 LEU A CA 1
ATOM 814 C C . LEU A 1 103 ? 5.125 -15.93 3.252 1 96.56 103 LEU A C 1
ATOM 816 O O . LEU A 1 103 ? 5.453 -16.781 4.074 1 96.56 103 LEU A O 1
ATOM 820 N N . ASP A 1 104 ? 5.098 -14.609 3.525 1 96 104 ASP A N 1
ATOM 821 C CA . ASP A 1 104 ? 5.566 -14.109 4.816 1 96 104 ASP A CA 1
ATOM 822 C C . ASP A 1 104 ? 4.395 -13.672 5.691 1 96 104 ASP A C 1
ATOM 824 O O . ASP A 1 104 ? 4.59 -13.023 6.719 1 96 104 ASP A O 1
ATOM 828 N N . GLY A 1 105 ? 3.203 -13.93 5.23 1 94.69 105 GLY A N 1
ATOM 829 C CA . GLY A 1 105 ? 2.027 -13.633 6.031 1 94.69 105 GLY A CA 1
ATOM 830 C C . GLY A 1 105 ? 1.476 -12.234 5.789 1 94.69 105 GLY A C 1
ATOM 831 O O . GLY A 1 105 ? 0.569 -11.789 6.496 1 94.69 105 GLY A O 1
ATOM 832 N N . ASN A 1 106 ? 2.047 -11.492 4.84 1 96.06 106 ASN A N 1
ATOM 833 C CA . ASN A 1 106 ? 1.466 -10.211 4.469 1 96.06 106 ASN A CA 1
ATOM 834 C C . ASN A 1 106 ? 0.074 -10.375 3.867 1 96.06 106 ASN A C 1
ATOM 836 O O . ASN A 1 106 ? -0.15 -11.273 3.049 1 96.06 106 ASN A O 1
ATOM 840 N N . GLN A 1 107 ? -0.773 -9.508 4.27 1 95.94 107 GLN A N 1
ATOM 841 C CA . GLN A 1 107 ? -2.139 -9.539 3.76 1 95.94 107 GLN A CA 1
ATOM 842 C C . GLN A 1 107 ? -2.26 -8.758 2.457 1 95.94 107 GLN A C 1
ATOM 844 O O . GLN A 1 107 ? -1.705 -7.664 2.33 1 95.94 107 GLN A O 1
ATOM 849 N N . LEU A 1 108 ? -2.947 -9.375 1.49 1 98.25 108 LEU A N 1
ATOM 850 C CA . LEU A 1 108 ? -3.311 -8.703 0.249 1 98.25 108 LEU A CA 1
ATOM 851 C C . LEU A 1 108 ? -4.773 -8.953 -0.1 1 98.25 108 LEU A C 1
ATOM 853 O O . LEU A 1 108 ? -5.402 -9.859 0.459 1 98.25 108 LEU A O 1
ATOM 857 N N . GLU A 1 109 ? -5.203 -8.102 -0.942 1 98.5 109 GLU A N 1
ATOM 858 C CA . GLU A 1 109 ? -6.578 -8.219 -1.42 1 98.5 109 GLU A CA 1
ATOM 859 C C . GLU A 1 109 ? -6.652 -8.031 -2.934 1 98.5 109 GLU A C 1
ATOM 861 O O . GLU A 1 109 ? -5.855 -7.297 -3.516 1 98.5 109 GLU A O 1
ATOM 866 N N . VAL A 1 110 ? -7.512 -8.766 -3.549 1 98.81 110 VAL A N 1
ATOM 867 C CA . VAL A 1 110 ? -7.84 -8.594 -4.961 1 98.81 110 VAL A CA 1
ATOM 868 C C . VAL A 1 110 ? -9.273 -8.094 -5.102 1 98.81 110 VAL A C 1
ATOM 870 O O . VAL A 1 110 ? -10.172 -8.555 -4.391 1 98.81 110 VAL A O 1
ATOM 873 N N . CYS A 1 111 ? -9.414 -7.18 -6.023 1 98.75 111 CYS A N 1
ATOM 874 C CA . CYS A 1 111 ? -10.781 -6.715 -6.25 1 98.75 111 CYS A CA 1
ATOM 875 C C . CYS A 1 111 ? -11.07 -6.598 -7.742 1 98.75 111 CYS A C 1
ATOM 877 O O . CYS A 1 111 ? -10.148 -6.582 -8.562 1 98.75 111 CYS A O 1
ATOM 879 N N . TYR A 1 112 ? -12.391 -6.559 -8.062 1 98.69 112 TYR A N 1
ATOM 880 C CA . TYR A 1 112 ? -12.938 -6.188 -9.359 1 98.69 112 TYR A CA 1
ATOM 881 C C . TYR A 1 112 ? -14.234 -5.402 -9.203 1 98.69 112 TYR A C 1
ATOM 883 O O . TYR A 1 112 ? -15.117 -5.793 -8.43 1 98.69 112 TYR A O 1
ATOM 891 N N . TRP A 1 113 ? -14.227 -4.285 -9.828 1 96.81 113 TRP A N 1
ATOM 892 C CA . TRP A 1 113 ? -15.445 -3.488 -9.867 1 96.81 113 TRP A CA 1
ATOM 893 C C . TRP A 1 113 ? -15.641 -2.869 -11.25 1 96.81 113 TRP A C 1
ATOM 895 O O . TRP A 1 113 ? -14.68 -2.693 -12 1 96.81 113 TRP A O 1
ATOM 905 N N . GLU A 1 114 ? -16.953 -2.711 -11.688 1 87.69 114 GLU A N 1
ATOM 906 C CA . GLU A 1 114 ? -17.297 -2.143 -12.984 1 87.69 114 GLU A CA 1
ATOM 907 C C . GLU A 1 114 ? -17.797 -0.703 -12.844 1 87.69 114 GLU A C 1
ATOM 909 O O . GLU A 1 114 ? -18.422 -0.349 -11.852 1 87.69 114 GLU A O 1
ATOM 914 N N . MET B 1 1 ? 1.257 18.672 -1.525 1 96.75 1 MET B N 1
ATOM 915 C CA . MET B 1 1 ? 2.232 18.141 -0.579 1 96.75 1 MET B CA 1
ATOM 916 C C . MET B 1 1 ? 2.918 16.906 -1.144 1 96.75 1 MET B C 1
ATOM 918 O O . MET B 1 1 ? 4.145 16.859 -1.24 1 96.75 1 MET B O 1
ATOM 922 N N . PHE B 1 2 ? 2.305 15.953 -1.595 1 98.62 2 PHE B N 1
ATOM 923 C CA . PHE B 1 2 ? 2.832 14.75 -2.229 1 98.62 2 PHE B CA 1
ATOM 924 C C . PHE B 1 2 ? 2.459 14.711 -3.707 1 98.62 2 PHE B C 1
ATOM 926 O O . PHE B 1 2 ? 1.378 15.156 -4.09 1 98.62 2 PHE B O 1
ATOM 933 N N . GLU B 1 3 ? 3.301 14.172 -4.539 1 98.31 3 GLU B N 1
ATOM 934 C CA . GLU B 1 3 ? 3.006 14.031 -5.961 1 98.31 3 GLU B CA 1
ATOM 935 C C . GLU B 1 3 ? 2.182 12.773 -6.23 1 98.31 3 GLU B C 1
ATOM 937 O O . GLU B 1 3 ? 1.298 12.773 -7.09 1 98.31 3 GLU B O 1
ATOM 942 N N . ARG B 1 4 ? 2.465 11.711 -5.566 1 98.5 4 ARG B N 1
ATOM 943 C CA . ARG B 1 4 ? 1.885 10.391 -5.793 1 98.5 4 ARG B CA 1
ATOM 944 C C . ARG B 1 4 ? 2.328 9.414 -4.715 1 98.5 4 ARG B C 1
ATOM 946 O O . ARG B 1 4 ? 3.205 9.719 -3.906 1 98.5 4 ARG B O 1
ATOM 953 N N . ILE B 1 5 ? 1.652 8.273 -4.621 1 98.75 5 ILE B N 1
ATOM 954 C CA . ILE B 1 5 ? 2.248 7.129 -3.941 1 98.75 5 ILE B CA 1
ATOM 955 C C . ILE B 1 5 ? 3.385 6.559 -4.789 1 98.75 5 ILE B C 1
ATOM 957 O O . ILE B 1 5 ? 3.17 6.148 -5.93 1 98.75 5 ILE B O 1
ATOM 961 N N . ASP B 1 6 ? 4.527 6.594 -4.246 1 98.62 6 ASP B N 1
ATOM 962 C CA . ASP B 1 6 ? 5.691 6.109 -4.977 1 98.62 6 ASP B CA 1
ATOM 963 C C . ASP B 1 6 ? 5.66 4.59 -5.113 1 98.62 6 ASP B C 1
ATOM 965 O O . ASP B 1 6 ? 5.91 4.055 -6.195 1 98.62 6 ASP B O 1
ATOM 969 N N . THR B 1 7 ? 5.414 3.959 -4.078 1 98.69 7 THR B N 1
ATOM 970 C CA . THR B 1 7 ? 5.328 2.504 -4.023 1 98.69 7 THR B CA 1
ATOM 971 C C . THR B 1 7 ? 4.684 2.047 -2.721 1 98.69 7 THR B C 1
ATOM 973 O O . THR B 1 7 ? 4.316 2.873 -1.882 1 98.69 7 THR B O 1
ATOM 976 N N . ILE B 1 8 ? 4.449 0.778 -2.6 1 98.75 8 ILE B N 1
ATOM 977 C CA . ILE B 1 8 ? 4.02 0.129 -1.366 1 98.75 8 ILE B CA 1
ATOM 978 C C . ILE B 1 8 ? 5.055 -0.906 -0.938 1 98.75 8 ILE B C 1
ATOM 980 O O . ILE B 1 8 ? 5.426 -1.783 -1.722 1 98.75 8 ILE B O 1
ATOM 984 N N . ILE B 1 9 ? 5.461 -0.807 0.261 1 98.19 9 ILE B N 1
ATOM 985 C CA . ILE B 1 9 ? 6.461 -1.727 0.791 1 98.19 9 ILE B CA 1
ATOM 986 C C . ILE B 1 9 ? 5.773 -2.957 1.379 1 98.19 9 ILE B C 1
ATOM 988 O O . ILE B 1 9 ? 4.828 -2.832 2.162 1 98.19 9 ILE B O 1
ATOM 992 N N . MET B 1 10 ? 6.23 -4.066 0.984 1 97.94 10 MET B N 1
ATOM 993 C CA . MET B 1 10 ? 5.918 -5.344 1.612 1 97.94 10 MET B CA 1
ATOM 994 C C . MET B 1 10 ? 7.156 -5.938 2.281 1 97.94 10 MET B C 1
ATOM 996 O O . MET B 1 10 ? 8.125 -6.297 1.604 1 97.94 10 MET B O 1
ATOM 1000 N N . PRO B 1 11 ? 7.094 -6.039 3.611 1 97.19 11 PRO B N 1
ATOM 1001 C CA . PRO B 1 11 ? 8.242 -6.656 4.27 1 97.19 11 PRO B CA 1
ATOM 1002 C C . PRO B 1 11 ? 8.32 -8.164 4.039 1 97.19 11 PRO B C 1
ATOM 1004 O O . PRO B 1 11 ? 7.293 -8.844 4.047 1 97.19 11 PRO B O 1
ATOM 1007 N N . VAL B 1 12 ? 9.539 -8.609 3.816 1 97.31 12 VAL B N 1
ATOM 1008 C CA . VAL B 1 12 ? 9.727 -10.039 3.596 1 97.31 12 VAL B CA 1
ATOM 1009 C C . VAL B 1 12 ? 10.938 -10.531 4.391 1 97.31 12 VAL B C 1
ATOM 1011 O O . VAL B 1 12 ? 11.797 -9.742 4.773 1 97.31 12 VAL B O 1
ATOM 1014 N N . THR B 1 13 ? 10.992 -11.797 4.633 1 95.75 13 THR B N 1
ATOM 1015 C CA . THR B 1 13 ? 12.047 -12.398 5.445 1 95.75 13 THR B CA 1
ATOM 1016 C C . THR B 1 13 ? 13.281 -12.695 4.594 1 95.75 13 THR B C 1
ATOM 1018 O O . THR B 1 13 ? 14.406 -12.406 5.004 1 95.75 13 THR B O 1
ATOM 1021 N N . GLU B 1 14 ? 13.109 -13.297 3.453 1 96.31 14 GLU B N 1
ATOM 1022 C CA . GLU B 1 14 ? 14.156 -13.633 2.496 1 96.31 14 GLU B CA 1
ATOM 1023 C C . GLU B 1 14 ? 13.836 -13.102 1.105 1 96.31 14 GLU B C 1
ATOM 1025 O O . GLU B 1 14 ? 12.914 -13.594 0.445 1 96.31 14 GLU B O 1
ATOM 1030 N N . ILE B 1 15 ? 14.594 -12.203 0.639 1 97.25 15 ILE B N 1
ATOM 1031 C CA . ILE B 1 15 ? 14.258 -11.391 -0.523 1 97.25 15 ILE B CA 1
ATOM 1032 C C . ILE B 1 15 ? 14.188 -12.273 -1.769 1 97.25 15 ILE B C 1
ATOM 1034 O O . ILE B 1 15 ? 13.242 -12.172 -2.557 1 97.25 15 ILE B O 1
ATOM 1038 N N . GLU B 1 16 ? 15.117 -13.203 -1.961 1 97.75 16 GLU B N 1
ATOM 1039 C CA . GLU B 1 16 ? 15.141 -14.008 -3.174 1 97.75 16 GLU B CA 1
ATOM 1040 C C . GLU B 1 16 ? 13.953 -14.969 -3.223 1 97.75 16 GLU B C 1
ATOM 1042 O O . GLU B 1 16 ? 13.344 -15.156 -4.277 1 97.75 16 GLU B O 1
ATOM 1047 N N . LYS B 1 17 ? 13.664 -15.492 -2.119 1 98.06 17 LYS B N 1
ATOM 1048 C CA . LYS B 1 17 ? 12.5 -16.375 -2.047 1 98.06 17 LYS B CA 1
ATOM 1049 C C . LYS B 1 17 ? 11.211 -15.594 -2.311 1 98.06 17 LYS B C 1
ATOM 1051 O O . LYS B 1 17 ? 10.305 -16.094 -2.975 1 98.06 17 LYS B O 1
ATOM 1056 N N . ALA B 1 18 ? 11.18 -14.453 -1.781 1 98.25 18 ALA B N 1
ATOM 1057 C CA . ALA B 1 18 ? 10 -13.617 -1.974 1 98.25 18 ALA B CA 1
ATOM 1058 C C . ALA B 1 18 ? 9.836 -13.227 -3.439 1 98.25 18 ALA B C 1
ATOM 1060 O O . ALA B 1 18 ? 8.734 -13.32 -3.992 1 98.25 18 ALA B O 1
ATOM 1061 N N . ILE B 1 19 ? 10.891 -12.797 -4.031 1 98.44 19 ILE B N 1
ATOM 1062 C CA . ILE B 1 19 ? 10.844 -12.422 -5.441 1 98.44 19 ILE B CA 1
ATOM 1063 C C . ILE B 1 19 ? 10.312 -13.586 -6.266 1 98.44 19 ILE B C 1
ATOM 1065 O O . ILE B 1 19 ? 9.398 -13.414 -7.082 1 98.44 19 ILE B O 1
ATOM 1069 N N . GLN B 1 20 ? 10.82 -14.742 -6.031 1 98.56 20 GLN B N 1
ATOM 1070 C CA . GLN B 1 20 ? 10.383 -15.93 -6.746 1 98.56 20 GLN B CA 1
ATOM 1071 C C . GLN B 1 20 ? 8.898 -16.203 -6.512 1 98.56 20 GLN B C 1
ATOM 1073 O O . GLN B 1 20 ? 8.156 -16.484 -7.453 1 98.56 20 GLN B O 1
ATOM 1078 N N . TRP B 1 21 ? 8.5 -16.078 -5.305 1 98.56 21 TRP B N 1
ATOM 1079 C CA . TRP B 1 21 ? 7.105 -16.344 -4.949 1 98.56 21 TRP B CA 1
ATOM 1080 C C . TRP B 1 21 ? 6.176 -15.375 -5.676 1 98.56 21 TRP B C 1
ATOM 1082 O O . TRP B 1 21 ? 5.164 -15.789 -6.246 1 98.56 21 TRP B O 1
ATOM 1092 N N . TYR B 1 22 ? 6.445 -14.102 -5.684 1 98.75 22 TYR B N 1
ATOM 1093 C CA . TYR B 1 22 ? 5.594 -13.078 -6.281 1 98.75 22 TYR B CA 1
ATOM 1094 C C . TYR B 1 22 ? 5.574 -13.211 -7.801 1 98.75 22 TYR B C 1
ATOM 1096 O O . TYR B 1 22 ? 4.547 -12.969 -8.438 1 98.75 22 TYR B O 1
ATOM 1104 N N . GLU B 1 23 ? 6.695 -13.539 -8.359 1 98.19 23 GLU B N 1
ATOM 1105 C CA . GLU B 1 23 ? 6.73 -13.758 -9.805 1 98.19 23 GLU B CA 1
ATOM 1106 C C . GLU B 1 23 ? 5.891 -14.969 -10.195 1 98.19 23 GLU B C 1
ATOM 1108 O O . GLU B 1 23 ? 5.074 -14.898 -11.117 1 98.19 23 GLU B O 1
ATOM 1113 N N . GLU B 1 24 ? 6.074 -16.016 -9.5 1 97.81 24 GLU B N 1
ATOM 1114 C CA . GLU B 1 24 ? 5.43 -17.281 -9.852 1 97.81 24 GLU B CA 1
ATOM 1115 C C . GLU B 1 24 ? 3.936 -17.25 -9.547 1 97.81 24 GLU B C 1
ATOM 1117 O O . GLU B 1 24 ? 3.125 -17.75 -10.336 1 97.81 24 GLU B O 1
ATOM 1122 N N . ASN B 1 25 ? 3.604 -16.688 -8.422 1 98.31 25 ASN B N 1
ATOM 1123 C CA . ASN B 1 25 ? 2.217 -16.781 -7.98 1 98.31 25 ASN B CA 1
ATOM 1124 C C . ASN B 1 25 ? 1.396 -15.586 -8.438 1 98.31 25 ASN B C 1
ATOM 1126 O O . ASN B 1 25 ? 0.191 -15.695 -8.664 1 98.31 25 ASN B O 1
ATOM 1130 N N . LEU B 1 26 ? 2.037 -14.453 -8.57 1 98.44 26 LEU B N 1
ATOM 1131 C CA . LEU B 1 26 ? 1.269 -13.25 -8.844 1 98.44 26 LEU B CA 1
ATOM 1132 C C . LEU B 1 26 ? 1.604 -12.688 -10.219 1 98.44 26 LEU B C 1
ATOM 1134 O O . LEU B 1 26 ? 1.016 -11.695 -10.648 1 98.44 26 LEU B O 1
ATOM 1138 N N . ASN B 1 27 ? 2.514 -13.25 -10.859 1 97.38 27 ASN B N 1
ATOM 1139 C CA . ASN B 1 27 ? 2.912 -12.844 -12.203 1 97.38 27 ASN B CA 1
ATOM 1140 C C . ASN B 1 27 ? 3.416 -11.406 -12.227 1 97.38 27 ASN B C 1
ATOM 1142 O O . ASN B 1 27 ? 3.16 -10.672 -13.188 1 97.38 27 ASN B O 1
ATOM 1146 N N . MET B 1 28 ? 4.012 -11 -11.203 1 98.19 28 MET B N 1
ATOM 1147 C CA . MET B 1 28 ? 4.637 -9.68 -11.172 1 98.19 28 MET B CA 1
ATOM 1148 C C . MET B 1 28 ? 6.074 -9.75 -11.68 1 98.19 28 MET B C 1
ATOM 1150 O O . MET B 1 28 ? 6.738 -10.773 -11.539 1 98.19 28 MET B O 1
ATOM 1154 N N . ARG B 1 29 ? 6.438 -8.648 -12.25 1 97.38 29 ARG B N 1
ATOM 1155 C CA . ARG B 1 29 ? 7.766 -8.633 -12.852 1 97.38 29 ARG B CA 1
ATOM 1156 C C . ARG B 1 29 ? 8.711 -7.715 -12.078 1 97.38 29 ARG B C 1
ATOM 1158 O O . ARG B 1 29 ? 8.312 -6.629 -11.656 1 97.38 29 ARG B O 1
ATOM 1165 N N . VAL B 1 30 ? 9.953 -8.172 -12.016 1 98.38 30 VAL B N 1
ATOM 1166 C CA . VAL B 1 30 ? 10.977 -7.355 -11.367 1 98.38 30 VAL B CA 1
ATOM 1167 C C . VAL B 1 30 ? 11.367 -6.195 -12.281 1 98.38 30 VAL B C 1
ATOM 1169 O O . VAL B 1 30 ? 11.781 -6.414 -13.422 1 98.38 30 VAL B O 1
ATOM 1172 N N . SER B 1 31 ? 11.25 -5.02 -11.789 1 98.31 31 SER B N 1
ATOM 1173 C CA . SER B 1 31 ? 11.656 -3.85 -12.562 1 98.31 31 SER B CA 1
ATOM 1174 C C . SER B 1 31 ? 12.984 -3.283 -12.055 1 98.31 31 SER B C 1
ATOM 1176 O O . SER B 1 31 ? 13.664 -2.555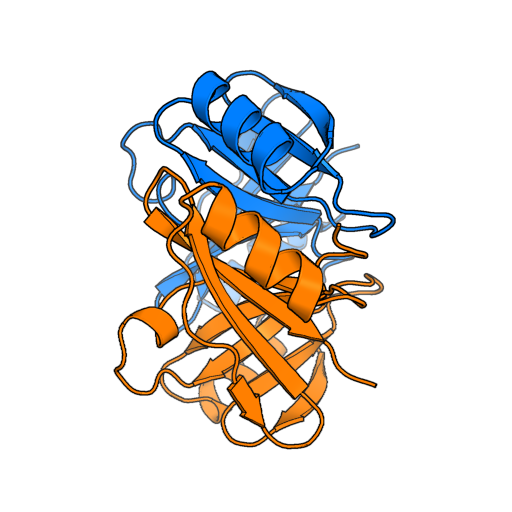 -12.773 1 98.31 31 SER B O 1
ATOM 1178 N N . TYR B 1 32 ? 13.32 -3.555 -10.812 1 97.88 32 TYR B N 1
ATOM 1179 C CA . TYR B 1 32 ? 14.562 -3.09 -10.203 1 97.88 32 TYR B CA 1
ATOM 1180 C C . TYR B 1 32 ? 14.953 -3.967 -9.023 1 97.88 32 TYR B C 1
ATOM 1182 O O . TYR B 1 32 ? 14.094 -4.402 -8.258 1 97.88 32 TYR B O 1
ATOM 1190 N N . ARG B 1 33 ? 16.172 -4.246 -8.883 1 97.12 33 ARG B N 1
ATOM 1191 C CA . ARG B 1 33 ? 16.719 -4.953 -7.727 1 97.12 33 ARG B CA 1
ATOM 1192 C C . ARG B 1 33 ? 17.766 -4.105 -7.012 1 97.12 33 ARG B C 1
ATOM 1194 O O . ARG B 1 33 ? 18.703 -3.602 -7.645 1 97.12 33 ARG B O 1
ATOM 1201 N N . GLY B 1 34 ? 17.516 -3.873 -5.812 1 94.06 34 GLY B N 1
ATOM 1202 C CA . GLY B 1 34 ? 18.516 -3.244 -4.957 1 94.06 34 GLY B CA 1
ATOM 1203 C C . GLY B 1 34 ? 19.062 -4.184 -3.902 1 94.06 34 GLY B C 1
ATOM 1204 O O . GLY B 1 34 ? 18.844 -5.395 -3.959 1 94.06 34 GLY B O 1
ATOM 1205 N N . GLU B 1 35 ? 19.891 -3.6 -3.121 1 92 35 GLU B N 1
ATOM 1206 C CA . GLU B 1 35 ? 20.406 -4.395 -2.01 1 92 35 GLU B CA 1
ATOM 1207 C C . GLU B 1 35 ? 19.328 -4.629 -0.952 1 92 35 GLU B C 1
ATOM 1209 O O . GLU B 1 35 ? 18.953 -3.701 -0.23 1 92 35 GLU B O 1
ATOM 1214 N N . GLY B 1 36 ? 18.781 -5.793 -0.915 1 93.81 36 GLY B N 1
ATOM 1215 C CA . GLY B 1 36 ? 17.812 -6.152 0.11 1 93.81 36 GLY B CA 1
ATOM 1216 C C . GLY B 1 36 ? 16.391 -5.777 -0.255 1 93.81 36 GLY B C 1
ATOM 1217 O O . GLY B 1 36 ? 15.492 -5.809 0.593 1 93.81 36 GLY B O 1
ATOM 1218 N N . TYR B 1 37 ? 16.219 -5.301 -1.439 1 96.31 37 TYR B N 1
ATOM 1219 C CA . TYR B 1 37 ? 14.859 -4.988 -1.85 1 96.31 37 TYR B CA 1
ATOM 1220 C C . TYR B 1 37 ? 14.695 -5.145 -3.355 1 96.31 37 TYR B C 1
ATOM 1222 O O . TYR B 1 37 ? 15.68 -5.273 -4.086 1 96.31 37 TYR B O 1
ATOM 1230 N N . CYS B 1 38 ? 13.438 -5.203 -3.766 1 98.06 38 CYS B N 1
ATOM 1231 C CA . CYS B 1 38 ? 13.078 -5.379 -5.168 1 98.06 38 CYS B CA 1
ATOM 1232 C C . CYS B 1 38 ? 11.773 -4.652 -5.488 1 98.06 38 CYS B C 1
ATOM 1234 O O . CYS B 1 38 ? 10.828 -4.684 -4.695 1 98.06 38 CYS B O 1
ATOM 1236 N N . VAL B 1 39 ? 11.805 -4.004 -6.645 1 98.75 39 VAL B N 1
ATOM 1237 C CA . VAL B 1 39 ? 10.586 -3.336 -7.109 1 98.75 39 VAL B CA 1
ATOM 1238 C C . VAL B 1 39 ? 9.883 -4.207 -8.141 1 98.75 39 VAL B C 1
ATOM 1240 O O . VAL B 1 39 ? 10.508 -4.672 -9.102 1 98.75 39 VAL B O 1
ATOM 1243 N N . LEU B 1 40 ? 8.625 -4.418 -7.938 1 98.88 40 LEU B N 1
ATOM 1244 C CA . LEU B 1 40 ? 7.805 -5.23 -8.828 1 98.88 40 LEU B CA 1
ATOM 1245 C C . LEU B 1 40 ? 6.785 -4.371 -9.562 1 98.88 40 LEU B C 1
ATOM 1247 O O . LEU B 1 40 ? 6.051 -3.602 -8.938 1 98.88 40 LEU B O 1
ATOM 1251 N N . SER B 1 41 ? 6.746 -4.461 -10.836 1 98.62 41 SER B N 1
ATOM 1252 C CA . SER B 1 41 ? 5.68 -3.832 -11.617 1 98.62 41 SER B CA 1
ATOM 1253 C C . SER B 1 41 ? 4.387 -4.633 -11.523 1 98.62 41 SER B C 1
ATOM 1255 O O . SER B 1 41 ? 4.41 -5.863 -11.539 1 98.62 41 SER B O 1
ATOM 1257 N N . VAL B 1 42 ? 3.316 -3.947 -11.477 1 98.31 42 VAL B N 1
ATOM 1258 C CA . VAL B 1 42 ? 2.002 -4.574 -11.391 1 98.31 42 VAL B CA 1
ATOM 1259 C C . VAL B 1 42 ? 1.163 -4.18 -12.602 1 98.31 42 VAL B C 1
ATOM 1261 O O . VAL B 1 42 ? 0.659 -3.057 -12.68 1 98.31 42 VAL B O 1
ATOM 1264 N N . GLY B 1 43 ? 0.993 -5.109 -13.461 1 97.31 43 GLY B N 1
ATOM 1265 C CA . GLY B 1 43 ? 0.29 -4.789 -14.695 1 97.31 43 GLY B CA 1
ATOM 1266 C C . GLY B 1 43 ? 0.84 -3.561 -15.398 1 97.31 43 GLY B C 1
ATOM 1267 O O . GLY B 1 43 ? 2.053 -3.438 -15.586 1 97.31 43 GLY B O 1
ATOM 1268 N N . GLN B 1 44 ? -0.038 -2.725 -15.812 1 95.94 44 GLN B N 1
ATOM 1269 C CA . GLN B 1 44 ? 0.349 -1.493 -16.484 1 95.94 44 GLN B CA 1
ATOM 1270 C C . GLN B 1 44 ? 0.17 -0.282 -15.578 1 95.94 44 GLN B C 1
ATOM 1272 O O . GLN B 1 44 ? 0.099 0.854 -16.062 1 95.94 44 GLN B O 1
ATOM 1277 N N . GLY B 1 45 ? 0.039 -0.54 -14.344 1 96.69 45 GLY B N 1
ATOM 1278 C CA . GLY B 1 45 ? -0.17 0.542 -13.398 1 96.69 45 GLY B CA 1
ATOM 1279 C C . GLY B 1 45 ? 1.076 1.373 -13.156 1 96.69 45 GLY B C 1
ATOM 1280 O O . GLY B 1 45 ? 2.193 0.909 -13.391 1 96.69 45 GLY B O 1
ATOM 1281 N N . GLU B 1 46 ? 0.867 2.512 -12.609 1 96.38 46 GLU B N 1
ATOM 1282 C CA . GLU B 1 46 ? 1.959 3.445 -12.352 1 96.38 46 GLU B CA 1
ATOM 1283 C C . GLU B 1 46 ? 2.672 3.111 -11.047 1 96.38 46 GLU B C 1
ATOM 1285 O O . GLU B 1 46 ? 3.887 3.287 -10.93 1 96.38 46 GLU B O 1
ATOM 1290 N N . THR B 1 47 ? 1.967 2.662 -10.117 1 98.56 47 THR B N 1
ATOM 1291 C CA . THR B 1 47 ? 2.518 2.41 -8.789 1 98.56 47 THR B CA 1
ATOM 1292 C C . THR B 1 47 ? 3.004 0.97 -8.672 1 98.56 47 THR B C 1
ATOM 1294 O O . THR B 1 47 ? 2.227 0.029 -8.844 1 98.56 47 THR B O 1
ATOM 1297 N N . PRO B 1 48 ? 4.254 0.799 -8.344 1 98.75 48 PRO B N 1
ATOM 1298 C CA . PRO B 1 48 ? 4.793 -0.551 -8.156 1 98.75 48 PRO B CA 1
ATOM 1299 C C . PRO B 1 48 ? 4.641 -1.058 -6.727 1 98.75 48 PRO B C 1
ATOM 1301 O O . PRO B 1 48 ? 4.172 -0.323 -5.852 1 98.75 48 PRO B O 1
ATOM 1304 N N . LEU B 1 49 ? 4.934 -2.318 -6.543 1 98.88 49 LEU B N 1
ATOM 1305 C CA . LEU B 1 49 ? 5.086 -2.963 -5.242 1 98.88 49 LEU B CA 1
ATOM 1306 C C . LEU B 1 49 ? 6.559 -3.209 -4.93 1 98.88 49 LEU B C 1
ATOM 1308 O O . LEU B 1 49 ? 7.312 -3.676 -5.789 1 98.88 49 LEU B O 1
ATOM 1312 N N . THR B 1 50 ? 6.992 -2.877 -3.758 1 98.62 50 THR B N 1
ATOM 1313 C CA . THR B 1 50 ? 8.391 -3.072 -3.387 1 98.62 50 THR B CA 1
ATOM 1314 C C . THR B 1 50 ? 8.516 -4.094 -2.26 1 98.62 50 THR B C 1
ATOM 1316 O O . THR B 1 50 ? 7.938 -3.914 -1.185 1 98.62 50 THR B O 1
ATOM 1319 N N . LEU B 1 51 ? 9.188 -5.129 -2.541 1 98.44 51 LEU B N 1
ATOM 1320 C CA . LEU B 1 51 ? 9.578 -6.07 -1.498 1 98.44 51 LEU B CA 1
ATOM 1321 C C . LEU B 1 51 ? 10.836 -5.59 -0.78 1 98.44 51 LEU B C 1
ATOM 1323 O O . LEU B 1 51 ? 11.797 -5.164 -1.422 1 98.44 51 LEU B O 1
ATOM 1327 N N . GLU B 1 52 ? 10.797 -5.586 0.49 1 96.94 52 GLU B N 1
ATOM 1328 C CA . GLU B 1 52 ? 11.938 -5.152 1.288 1 96.94 52 GLU B CA 1
ATOM 1329 C C . GLU B 1 52 ? 12.273 -6.168 2.375 1 96.94 52 GLU B C 1
ATOM 1331 O O . GLU B 1 52 ? 11.391 -6.582 3.137 1 96.94 52 GLU B O 1
ATOM 1336 N N . GLN B 1 53 ? 13.492 -6.527 2.385 1 95.31 53 GLN B N 1
ATOM 1337 C CA . GLN B 1 53 ? 13.922 -7.469 3.412 1 95.31 53 GLN B CA 1
ATOM 1338 C C . GLN B 1 53 ? 13.906 -6.824 4.793 1 95.31 53 GLN B C 1
ATOM 1340 O O . GLN B 1 53 ? 14.523 -5.777 5.004 1 95.31 53 GLN B O 1
ATOM 1345 N N . ALA B 1 54 ? 13.203 -7.535 5.723 1 88.81 54 ALA B N 1
ATOM 1346 C CA . ALA B 1 54 ? 13.094 -7.023 7.086 1 88.81 54 ALA B CA 1
ATOM 1347 C C . ALA B 1 54 ? 14.398 -7.234 7.855 1 88.81 54 ALA B C 1
ATOM 1349 O O . ALA B 1 54 ? 15.062 -8.258 7.695 1 88.81 54 ALA B O 1
ATOM 1350 N N . ASP B 1 55 ? 14.938 -6.242 8.375 1 75.38 55 ASP B N 1
ATOM 1351 C CA . ASP B 1 55 ? 16.172 -6.379 9.133 1 75.38 55 ASP B CA 1
ATOM 1352 C C . ASP B 1 55 ? 15.891 -6.637 10.617 1 75.38 55 ASP B C 1
ATOM 1354 O O . ASP B 1 55 ? 16.781 -6.539 11.453 1 75.38 55 ASP B O 1
ATOM 1358 N N . GLY B 1 56 ? 14.797 -7.117 10.805 1 63.34 56 GLY B N 1
ATOM 1359 C CA . GLY B 1 56 ? 14.484 -7.371 12.203 1 63.34 56 GLY B CA 1
ATOM 1360 C C . GLY B 1 56 ? 13.992 -6.133 12.938 1 63.34 56 GLY B C 1
ATOM 1361 O O . GLY B 1 56 ? 13.562 -6.219 14.086 1 63.34 56 GLY B O 1
ATOM 1362 N N . SER B 1 57 ? 14.211 -4.969 12.344 1 52.75 57 SER B N 1
ATOM 1363 C CA . SER B 1 57 ? 13.742 -3.766 13.023 1 52.75 57 SER B CA 1
ATOM 1364 C C . SER B 1 57 ? 12.25 -3.553 12.805 1 52.75 57 SER B C 1
ATOM 1366 O O . SER B 1 57 ? 11.68 -4.055 11.828 1 52.75 57 SER B O 1
ATOM 1368 N N . SER B 1 58 ? 11.508 -3.025 13.742 1 47.44 58 SER B N 1
ATOM 1369 C CA . SER B 1 58 ? 10.062 -2.811 13.773 1 47.44 58 SER B CA 1
ATOM 1370 C C . SER B 1 58 ? 9.602 -2.02 12.555 1 47.44 58 SER B C 1
ATOM 1372 O O . SER B 1 58 ? 8.531 -2.289 12 1 47.44 58 SER B O 1
ATOM 1374 N N . THR B 1 59 ? 10.125 -0.781 12.289 1 49.88 59 THR B N 1
ATOM 1375 C CA . THR B 1 59 ? 9.688 0.096 11.211 1 49.88 59 THR B CA 1
ATOM 1376 C C . THR B 1 59 ? 9.758 -0.624 9.867 1 49.88 59 THR B C 1
ATOM 1378 O O . THR B 1 59 ? 8.914 -0.398 8.992 1 49.88 59 THR B O 1
ATOM 1381 N N . GLN B 1 60 ? 10.758 -1.655 9.969 1 59.38 60 GLN B N 1
ATOM 1382 C CA . GLN B 1 60 ? 11.062 -2.365 8.734 1 59.38 60 GLN B CA 1
ATOM 1383 C C . GLN B 1 60 ? 10.227 -3.639 8.609 1 59.38 60 GLN B C 1
ATOM 1385 O O . GLN B 1 60 ? 10.32 -4.348 7.605 1 59.38 60 GLN B O 1
ATOM 1390 N N . GLY B 1 61 ? 9.164 -3.5 9.445 1 73.75 61 GLY B N 1
ATOM 1391 C CA . GLY B 1 61 ? 8.5 -4.797 9.422 1 73.75 61 GLY B CA 1
ATOM 1392 C C . GLY B 1 61 ? 7.047 -4.719 9 1 73.75 61 GLY B C 1
ATOM 1393 O O . GLY B 1 61 ? 6.344 -5.73 9.008 1 73.75 61 GLY B O 1
ATOM 1394 N N . ALA B 1 62 ? 6.688 -3.463 8.586 1 89.69 62 ALA B N 1
ATOM 1395 C CA . ALA B 1 62 ? 5.262 -3.371 8.297 1 89.69 62 ALA B CA 1
ATOM 1396 C C . ALA B 1 62 ? 5.023 -2.963 6.844 1 89.69 62 ALA B C 1
ATOM 1398 O O . ALA B 1 62 ? 5.824 -2.227 6.262 1 89.69 62 ALA B O 1
ATOM 1399 N N . THR B 1 63 ? 3.957 -3.482 6.336 1 97 63 THR B N 1
ATOM 1400 C CA . THR B 1 63 ? 3.482 -2.945 5.066 1 97 63 THR B CA 1
ATOM 1401 C C . THR B 1 63 ? 3.16 -1.46 5.191 1 97 63 THR B C 1
ATOM 1403 O O . THR B 1 63 ? 2.537 -1.035 6.168 1 97 63 THR B O 1
ATOM 1406 N N . ARG B 1 64 ? 3.654 -0.659 4.238 1 97.81 64 ARG B N 1
ATOM 1407 C CA . ARG B 1 64 ? 3.422 0.779 4.32 1 97.81 64 ARG B CA 1
ATOM 1408 C C . ARG B 1 64 ? 3.535 1.433 2.947 1 97.81 64 ARG B C 1
ATOM 1410 O O . ARG B 1 64 ? 4.305 0.978 2.1 1 97.81 64 ARG B O 1
ATOM 1417 N N . PRO B 1 65 ? 2.797 2.504 2.742 1 98.69 65 PRO B N 1
ATOM 1418 C CA . PRO B 1 65 ? 3.023 3.309 1.54 1 98.69 65 PRO B CA 1
ATOM 1419 C C . PRO B 1 65 ? 4.242 4.227 1.663 1 98.69 65 PRO B C 1
ATOM 1421 O O . PRO B 1 65 ? 4.574 4.672 2.764 1 98.69 65 PRO B O 1
ATOM 1424 N N . ILE B 1 66 ? 4.883 4.426 0.583 1 98.69 66 ILE B N 1
ATOM 1425 C CA . ILE B 1 66 ? 5.859 5.504 0.462 1 98.69 66 ILE B CA 1
ATOM 1426 C C . ILE B 1 66 ? 5.289 6.621 -0.407 1 98.69 66 ILE B C 1
ATOM 1428 O O . ILE B 1 66 ? 4.84 6.375 -1.53 1 98.69 66 ILE B O 1
ATOM 1432 N N . LEU B 1 67 ? 5.309 7.785 0.114 1 98.88 67 LEU B N 1
ATOM 1433 C CA . LEU B 1 67 ? 4.801 8.969 -0.573 1 98.88 67 LEU B CA 1
ATOM 1434 C C . LEU B 1 67 ? 5.945 9.789 -1.155 1 98.88 67 LEU B C 1
ATOM 1436 O O . LEU B 1 67 ? 6.926 10.078 -0.461 1 98.88 67 LEU B O 1
ATOM 1440 N N . PHE B 1 68 ? 5.812 10.133 -2.424 1 98.88 68 PHE B N 1
ATOM 1441 C CA . PHE B 1 68 ? 6.844 10.914 -3.102 1 98.88 68 PHE B CA 1
ATOM 1442 C C . PHE B 1 68 ? 6.594 12.406 -2.928 1 98.88 68 PHE B C 1
ATOM 1444 O O . PHE B 1 68 ? 5.508 12.898 -3.238 1 98.88 68 PHE B O 1
ATOM 1451 N N . ALA B 1 69 ? 7.574 13.133 -2.439 1 98.81 69 ALA B N 1
ATOM 1452 C CA . ALA B 1 69 ? 7.473 14.578 -2.279 1 98.81 69 ALA B CA 1
ATOM 1453 C C . ALA B 1 69 ? 8.727 15.281 -2.803 1 98.81 69 ALA B C 1
ATOM 1455 O O . ALA B 1 69 ? 9.812 15.117 -2.25 1 98.81 69 ALA B O 1
ATOM 1456 N N . LYS B 1 70 ? 8.562 16.125 -3.764 1 98.19 70 LYS B N 1
ATOM 1457 C CA . LYS B 1 70 ? 9.688 16.891 -4.297 1 98.19 70 LYS B CA 1
ATOM 1458 C C . LYS B 1 70 ? 10.297 17.797 -3.229 1 98.19 70 LYS B C 1
ATOM 1460 O O . LYS B 1 70 ? 11.523 17.938 -3.154 1 98.19 70 LYS B O 1
ATOM 1465 N N . ASN B 1 71 ? 9.453 18.391 -2.453 1 98.25 71 ASN B N 1
ATOM 1466 C CA . ASN B 1 71 ? 9.906 19.234 -1.348 1 98.25 71 ASN B CA 1
ATOM 1467 C C . ASN B 1 71 ? 9.891 18.469 -0.027 1 98.25 71 ASN B C 1
ATOM 1469 O O . ASN B 1 71 ? 9.195 18.859 0.914 1 98.25 71 ASN B O 1
ATOM 1473 N N . ILE B 1 72 ? 10.711 17.516 0.037 1 98.62 72 ILE B N 1
ATOM 1474 C CA . ILE B 1 72 ? 10.703 16.594 1.172 1 98.62 72 ILE B CA 1
ATOM 1475 C C . ILE B 1 72 ? 11.055 17.359 2.451 1 98.62 72 ILE B C 1
ATOM 1477 O O . ILE B 1 72 ? 10.5 17.078 3.518 1 98.62 72 ILE B O 1
ATOM 1481 N N . HIS B 1 73 ? 11.922 18.328 2.443 1 98.62 73 HIS B N 1
ATOM 1482 C CA . HIS B 1 73 ? 12.305 19.078 3.631 1 98.62 73 HIS B CA 1
ATOM 1483 C C . HIS B 1 73 ? 11.141 19.922 4.141 1 98.62 73 HIS B C 1
ATOM 1485 O O . HIS B 1 73 ? 10.914 20.016 5.348 1 98.62 73 HIS B O 1
ATOM 1491 N N . GLY B 1 74 ? 10.445 20.516 3.246 1 98.75 74 GLY B N 1
ATOM 1492 C CA . GLY B 1 74 ? 9.258 21.266 3.627 1 98.75 74 GLY B CA 1
ATOM 1493 C C . GLY B 1 74 ? 8.18 20.391 4.246 1 98.75 74 GLY B C 1
ATOM 1494 O O . GLY B 1 74 ? 7.539 20.797 5.223 1 98.75 74 GLY B O 1
ATOM 1495 N N . VAL B 1 75 ? 7.973 19.219 3.627 1 98.75 75 VAL B N 1
ATOM 1496 C CA . VAL B 1 75 ? 6.98 18.281 4.148 1 98.75 75 VAL B CA 1
ATOM 1497 C C . VAL B 1 75 ? 7.371 17.844 5.559 1 98.75 75 VAL B C 1
ATOM 1499 O O . VAL B 1 75 ? 6.531 17.812 6.461 1 98.75 75 VAL B O 1
ATOM 1502 N N . HIS B 1 76 ? 8.617 17.5 5.711 1 98.75 76 HIS B N 1
ATOM 1503 C CA . HIS B 1 76 ? 9.133 17.094 7.012 1 98.75 76 HIS B CA 1
ATOM 1504 C C . HIS B 1 76 ? 8.883 18.156 8.07 1 98.75 76 HIS B C 1
ATOM 1506 O O . HIS B 1 76 ? 8.375 17.859 9.156 1 98.75 76 HIS B O 1
ATOM 1512 N N . GLN B 1 77 ? 9.25 19.375 7.805 1 98.62 77 GLN B N 1
ATOM 1513 C CA . GLN B 1 77 ? 9.07 20.5 8.719 1 98.62 77 GLN B CA 1
ATOM 1514 C C . GLN B 1 77 ? 7.598 20.719 9.062 1 98.62 77 GLN B C 1
ATOM 1516 O O . GLN B 1 77 ? 7.246 20.922 10.219 1 98.62 77 GLN B O 1
ATOM 1521 N N . LYS B 1 78 ? 6.797 20.641 8.055 1 98.44 78 LYS B N 1
ATOM 1522 C CA . LYS B 1 78 ? 5.367 20.859 8.25 1 98.44 78 LYS B CA 1
ATOM 1523 C C . LYS B 1 78 ? 4.773 19.812 9.18 1 98.44 78 LYS B C 1
ATOM 1525 O O . LYS B 1 78 ? 3.988 20.125 10.07 1 98.44 78 LYS B O 1
ATOM 1530 N N . LEU B 1 79 ? 5.09 18.547 8.883 1 98.56 79 LEU B N 1
ATOM 1531 C CA . LEU B 1 79 ? 4.57 17.484 9.719 1 98.56 79 LEU B CA 1
ATOM 1532 C C . LEU B 1 79 ? 5.047 17.641 11.156 1 98.56 79 LEU B C 1
ATOM 1534 O O . LEU B 1 79 ? 4.266 17.453 12.102 1 98.56 79 LEU B O 1
ATOM 1538 N N . ARG B 1 80 ? 6.281 17.969 11.336 1 98.12 80 ARG B N 1
ATOM 1539 C CA . ARG B 1 80 ? 6.832 18.188 12.672 1 98.12 80 ARG B CA 1
ATOM 1540 C C . ARG B 1 80 ? 6.105 19.312 13.391 1 98.12 80 ARG B C 1
ATOM 1542 O O . ARG B 1 80 ? 5.754 19.188 14.562 1 98.12 80 ARG B O 1
ATOM 1549 N N . GLU B 1 81 ? 5.934 20.375 12.742 1 97.94 81 GLU B N 1
ATOM 1550 C CA . GLU B 1 81 ? 5.273 21.547 13.32 1 97.94 81 GLU B CA 1
ATOM 1551 C C . GLU B 1 81 ? 3.84 21.219 13.734 1 97.94 81 GLU B C 1
ATOM 1553 O O . GLU B 1 81 ? 3.309 21.812 14.672 1 97.94 81 GLU B O 1
ATOM 1558 N N . LYS B 1 82 ? 3.283 20.297 13.031 1 97.62 82 LYS B N 1
ATOM 1559 C CA . LYS B 1 82 ? 1.904 19.906 13.312 1 97.62 82 LYS B CA 1
ATOM 1560 C C . LYS B 1 82 ? 1.846 18.859 14.414 1 97.62 82 LYS B C 1
ATOM 1562 O O . LYS B 1 82 ? 0.767 18.359 14.758 1 97.62 82 LYS B O 1
ATOM 1567 N N . GLY B 1 83 ? 2.996 18.406 14.805 1 97.38 83 GLY B N 1
ATOM 1568 C CA . GLY B 1 83 ? 3.053 17.484 15.93 1 97.38 83 GLY B CA 1
ATOM 1569 C C . GLY B 1 83 ? 3.049 16.016 15.5 1 97.38 83 GLY B C 1
ATOM 1570 O O . GLY B 1 83 ? 2.865 15.133 16.328 1 97.38 83 GLY B O 1
ATOM 1571 N N . VAL B 1 84 ? 3.162 15.789 14.258 1 98 84 VAL B N 1
ATOM 1572 C CA . VAL B 1 84 ? 3.273 14.414 13.781 1 98 84 VAL B CA 1
ATOM 1573 C C . VAL B 1 84 ? 4.637 13.844 14.164 1 98 84 VAL B C 1
ATOM 1575 O O . VAL B 1 84 ? 5.656 14.539 14.07 1 98 84 VAL B O 1
ATOM 1578 N N . SER B 1 85 ? 4.617 12.609 14.617 1 97.12 85 SER B N 1
ATOM 1579 C CA . SER B 1 85 ? 5.871 11.922 14.906 1 97.12 85 SER B CA 1
ATOM 1580 C C . SER B 1 85 ? 6.617 11.57 13.625 1 97.12 85 SER B C 1
ATOM 1582 O O . SER B 1 85 ? 6.156 10.742 12.836 1 97.12 85 SER B O 1
ATOM 1584 N N . VAL B 1 86 ? 7.773 12.172 13.414 1 98 86 VAL B N 1
ATOM 1585 C CA . VAL B 1 86 ? 8.578 11.945 12.219 1 98 86 VAL B CA 1
ATOM 1586 C C . VAL B 1 86 ? 10 11.562 12.625 1 98 86 VAL B C 1
ATOM 1588 O O . VAL B 1 86 ? 10.516 12.039 13.633 1 98 86 VAL B O 1
ATOM 1591 N N . SER B 1 87 ? 10.562 10.742 11.906 1 98.19 87 SER B N 1
ATOM 1592 C CA . SER B 1 87 ? 11.977 10.453 12.078 1 98.19 87 SER B CA 1
ATOM 1593 C C . SER B 1 87 ? 12.844 11.547 11.461 1 98.19 87 SER B C 1
ATOM 1595 O O . SER B 1 87 ? 12.336 12.445 10.781 1 98.19 87 SER B O 1
ATOM 1597 N N . ASP B 1 88 ? 14.102 11.438 11.742 1 98.06 88 ASP B N 1
ATOM 1598 C CA . ASP B 1 88 ? 15.023 12.312 11.023 1 98.06 88 ASP B CA 1
ATOM 1599 C C . ASP B 1 88 ? 15.055 11.969 9.531 1 98.06 88 ASP B C 1
ATOM 1601 O O . ASP B 1 88 ? 14.82 10.82 9.148 1 98.06 88 ASP B O 1
ATOM 1605 N N . ILE B 1 89 ? 15.352 12.992 8.742 1 98.31 89 ILE B N 1
ATOM 1606 C CA . ILE B 1 89 ? 15.57 12.766 7.32 1 98.31 89 ILE B CA 1
ATOM 1607 C C . ILE B 1 89 ? 16.875 12 7.117 1 98.31 89 ILE B C 1
ATOM 1609 O O . ILE B 1 89 ? 17.891 12.305 7.758 1 98.31 89 ILE B O 1
ATOM 1613 N N . GLN B 1 90 ? 16.766 11.055 6.363 1 97.69 90 GLN B N 1
ATOM 1614 C CA . GLN B 1 90 ? 17.953 10.281 5.988 1 97.69 90 GLN B CA 1
ATOM 1615 C C . GLN B 1 90 ? 18.172 10.305 4.48 1 97.69 90 GLN B C 1
ATOM 1617 O O . GLN B 1 90 ? 17.219 10.414 3.709 1 97.69 90 GLN B O 1
ATOM 1622 N N . THR B 1 91 ? 19.453 10.25 4.051 1 95.75 91 THR B N 1
ATOM 1623 C CA . THR B 1 91 ? 19.797 10.148 2.637 1 95.75 91 THR B CA 1
ATOM 1624 C C . THR B 1 91 ? 20.734 8.969 2.395 1 95.75 91 THR B C 1
ATOM 1626 O O . THR B 1 91 ? 21.766 8.836 3.059 1 95.75 91 THR B O 1
ATOM 1629 N N . GLU B 1 92 ? 20.234 8.086 1.602 1 90.81 92 GLU B N 1
ATOM 1630 C CA . GLU B 1 92 ? 21.047 6.973 1.128 1 90.81 92 GLU B CA 1
ATOM 1631 C C . GLU B 1 92 ? 21.188 6.996 -0.391 1 90.81 92 GLU B C 1
ATOM 1633 O O . GLU B 1 92 ? 20.219 6.754 -1.114 1 90.81 92 GLU B O 1
ATOM 1638 N N . GLU B 1 93 ? 22.406 7.215 -0.805 1 88.81 93 GLU B N 1
ATOM 1639 C CA . GLU B 1 93 ? 22.625 7.398 -2.236 1 88.81 93 GLU B CA 1
ATOM 1640 C C . GLU B 1 93 ? 21.75 8.523 -2.789 1 88.81 93 GLU B C 1
ATOM 1642 O O . GLU B 1 93 ? 21.734 9.633 -2.248 1 88.81 93 GLU B O 1
ATOM 1647 N N . ALA B 1 94 ? 20.984 8.266 -3.764 1 90.38 94 ALA B N 1
ATOM 1648 C CA . ALA B 1 94 ? 20.188 9.312 -4.391 1 90.38 94 ALA B CA 1
ATOM 1649 C C . ALA B 1 94 ? 18.781 9.367 -3.793 1 90.38 94 ALA B C 1
ATOM 1651 O O . ALA B 1 94 ? 17.938 10.148 -4.238 1 90.38 94 ALA B O 1
ATOM 1652 N N . ASN B 1 95 ? 18.547 8.625 -2.754 1 95.56 95 ASN B N 1
ATOM 1653 C CA . ASN B 1 95 ? 17.219 8.578 -2.139 1 95.56 95 ASN B CA 1
ATOM 1654 C C . ASN B 1 95 ? 17.203 9.297 -0.793 1 95.56 95 ASN B C 1
ATOM 1656 O O . ASN B 1 95 ? 18.016 9.008 0.085 1 95.56 95 ASN B O 1
ATOM 1660 N N . THR B 1 96 ? 16.391 10.281 -0.613 1 98.19 96 THR B N 1
ATOM 1661 C CA . THR B 1 96 ? 16.141 10.977 0.645 1 98.19 96 THR B CA 1
ATOM 1662 C C . THR B 1 96 ? 14.773 10.578 1.207 1 98.19 96 THR B C 1
ATOM 1664 O O . THR B 1 96 ? 13.781 10.547 0.478 1 98.19 96 THR B O 1
ATOM 1667 N N . PHE B 1 97 ? 14.742 10.242 2.459 1 98.31 97 PHE B N 1
ATOM 1668 C CA . PHE B 1 97 ? 13.477 9.719 2.965 1 98.31 97 PHE B CA 1
ATOM 1669 C C . PHE B 1 97 ? 13.352 9.953 4.465 1 98.31 97 PHE B C 1
ATOM 1671 O O . PHE B 1 97 ? 14.344 10.258 5.133 1 98.31 97 PHE B O 1
ATOM 1678 N N . PHE B 1 98 ? 12.172 9.828 5.012 1 98.25 98 PHE B N 1
ATOM 1679 C CA . PHE B 1 98 ? 11.891 9.758 6.441 1 98.25 98 PHE B CA 1
ATOM 1680 C C . PHE B 1 98 ? 10.594 9.008 6.707 1 98.25 98 PHE B C 1
ATOM 1682 O O . PHE B 1 98 ? 9.789 8.805 5.797 1 98.25 98 PHE B O 1
ATOM 1689 N N . HIS B 1 99 ? 10.453 8.602 7.891 1 97.94 99 HIS B N 1
ATOM 1690 C CA . HIS B 1 99 ? 9.273 7.855 8.312 1 97.94 99 HIS B CA 1
ATOM 1691 C C . HIS B 1 99 ? 8.375 8.703 9.211 1 97.94 99 HIS B C 1
ATOM 1693 O O . HIS B 1 99 ? 8.852 9.617 9.883 1 97.94 99 HIS B O 1
ATOM 1699 N N . PHE B 1 100 ? 7.152 8.375 9.203 1 98 100 PHE B N 1
ATOM 1700 C CA . PHE B 1 100 ? 6.23 8.977 10.156 1 98 100 PHE B CA 1
ATOM 1701 C C . PHE B 1 100 ? 5.059 8.039 10.438 1 98 100 PHE B C 1
ATOM 1703 O O . PHE B 1 100 ? 4.926 6.992 9.797 1 98 100 PHE B O 1
ATOM 1710 N N . VAL B 1 101 ? 4.293 8.398 11.477 1 97.12 101 VAL B N 1
ATOM 1711 C CA . VAL B 1 101 ? 3.172 7.57 11.898 1 97.12 101 VAL B CA 1
ATOM 1712 C C . VAL B 1 101 ? 1.884 8.391 11.875 1 97.12 101 VAL B C 1
ATOM 1714 O O . VAL B 1 101 ? 1.893 9.578 12.203 1 97.12 101 VAL B O 1
ATOM 1717 N N . ASP B 1 102 ? 0.844 7.691 11.422 1 97.25 102 ASP B N 1
ATOM 1718 C CA . ASP B 1 102 ? -0.422 8.414 11.43 1 97.25 102 ASP B CA 1
ATOM 1719 C C . ASP B 1 102 ? -1.09 8.344 12.805 1 97.25 102 ASP B C 1
ATOM 1721 O O . ASP B 1 102 ? -0.484 7.883 13.773 1 97.25 102 ASP B O 1
ATOM 1725 N N . LEU B 1 103 ? -2.291 8.844 12.961 1 96.44 103 LEU B N 1
ATOM 1726 C CA . LEU B 1 103 ? -3.002 8.992 14.227 1 96.44 103 LEU B CA 1
ATOM 1727 C C . LEU B 1 103 ? -3.273 7.641 14.867 1 96.44 103 LEU B C 1
ATOM 1729 O O . LEU B 1 103 ? -3.439 7.543 16.078 1 96.44 103 LEU B O 1
ATOM 1733 N N . ASP B 1 104 ? -3.295 6.559 14.023 1 95.94 104 ASP B N 1
ATOM 1734 C CA . ASP B 1 104 ? -3.629 5.23 14.523 1 95.94 104 ASP B CA 1
ATOM 1735 C C . ASP B 1 104 ? -2.387 4.344 14.594 1 95.94 104 ASP B C 1
ATOM 1737 O O . ASP B 1 104 ? -2.494 3.131 14.789 1 95.94 104 ASP B O 1
ATOM 1741 N N . GLY B 1 105 ? -1.256 4.918 14.336 1 94.62 105 GLY B N 1
ATOM 1742 C CA . GLY B 1 105 ? -0.01 4.18 14.469 1 94.62 105 GLY B CA 1
ATOM 1743 C C . GLY B 1 105 ? 0.414 3.492 13.18 1 94.62 105 GLY B C 1
ATOM 1744 O O . GLY B 1 105 ? 1.374 2.719 13.172 1 94.62 105 GLY B O 1
ATOM 1745 N N . ASN B 1 106 ? -0.309 3.701 12.094 1 96 106 ASN B N 1
ATOM 1746 C CA . ASN B 1 106 ? 0.139 3.188 10.805 1 96 106 ASN B CA 1
ATOM 1747 C C . ASN B 1 106 ? 1.453 3.83 10.367 1 96 106 ASN B C 1
ATOM 1749 O O . ASN B 1 106 ? 1.633 5.039 10.508 1 96 106 ASN B O 1
ATOM 1753 N N . GLN B 1 107 ? 2.277 3.02 9.852 1 95.81 107 GLN B N 1
ATOM 1754 C CA . GLN B 1 107 ? 3.574 3.504 9.391 1 95.81 107 GLN B CA 1
ATOM 1755 C C . GLN B 1 107 ? 3.494 4.004 7.949 1 95.81 107 GLN B C 1
ATOM 1757 O O . GLN B 1 107 ? 2.879 3.363 7.098 1 95.81 107 GLN B O 1
ATOM 1762 N N . LEU B 1 108 ? 4.094 5.172 7.727 1 98.19 108 LEU B N 1
ATOM 1763 C CA . LEU B 1 108 ? 4.266 5.711 6.379 1 98.19 108 LEU B CA 1
ATOM 1764 C C . LEU B 1 108 ? 5.688 6.223 6.176 1 98.19 108 LEU B C 1
ATOM 1766 O O . LEU B 1 108 ? 6.43 6.402 7.141 1 98.19 108 LEU B O 1
ATOM 1770 N N . GLU B 1 109 ? 5.957 6.355 4.957 1 98.44 109 GLU B N 1
ATOM 1771 C CA . GLU B 1 109 ? 7.27 6.867 4.57 1 98.44 109 GLU B CA 1
ATOM 1772 C C . GLU B 1 109 ? 7.152 7.91 3.463 1 98.44 109 GLU B C 1
ATOM 1774 O O . GLU B 1 109 ? 6.246 7.84 2.633 1 98.44 109 GLU B O 1
ATOM 1779 N N . VAL B 1 110 ? 7.98 8.898 3.523 1 98.81 110 VAL B N 1
ATOM 1780 C CA . VAL B 1 110 ? 8.125 9.883 2.457 1 98.81 110 VAL B CA 1
ATOM 1781 C C . VAL B 1 110 ? 9.5 9.75 1.812 1 98.81 110 VAL B C 1
ATOM 1783 O O . VAL B 1 110 ? 10.5 9.555 2.506 1 98.81 110 VAL B O 1
ATOM 1786 N N . CYS B 1 111 ? 9.477 9.883 0.517 1 98.75 111 CYS B N 1
ATOM 1787 C CA . CYS B 1 111 ? 10.773 9.836 -0.148 1 98.75 111 CYS B CA 1
ATOM 1788 C C . CYS B 1 111 ? 10.875 10.914 -1.221 1 98.75 111 CYS B C 1
ATOM 1790 O O . CYS B 1 111 ? 9.859 11.477 -1.64 1 98.75 111 CYS B O 1
ATOM 1792 N N . TYR B 1 112 ? 12.125 11.219 -1.617 1 98.69 112 TYR B N 1
ATOM 1793 C CA . TYR B 1 112 ? 12.484 12 -2.793 1 98.69 112 TYR B CA 1
ATOM 1794 C C . TYR B 1 112 ? 13.75 11.453 -3.447 1 98.69 112 TYR B C 1
ATOM 1796 O O . TYR B 1 112 ? 14.734 11.164 -2.764 1 98.69 112 TYR B O 1
ATOM 1804 N N . TRP B 1 113 ? 13.609 11.219 -4.695 1 96.75 113 TRP B N 1
ATOM 1805 C CA . TRP B 1 113 ? 14.766 10.82 -5.477 1 96.75 113 TRP B CA 1
ATOM 1806 C C . TRP B 1 113 ? 14.766 11.492 -6.848 1 96.75 113 TRP B C 1
ATOM 1808 O O . TRP B 1 113 ? 13.711 11.898 -7.34 1 96.75 113 TRP B O 1
ATOM 1818 N N . GLU B 1 114 ? 16.016 11.797 -7.391 1 88.12 114 GLU B N 1
ATOM 1819 C CA . GLU B 1 114 ? 16.172 12.445 -8.688 1 88.12 114 GLU B CA 1
ATOM 1820 C C . GLU B 1 114 ? 16.578 11.445 -9.766 1 88.12 114 GLU B C 1
ATOM 1822 O O . GLU B 1 114 ? 17.297 10.484 -9.484 1 88.12 114 GLU B O 1
#

Organism: Halalkalibacterium halodurans (strain ATCC BAA-125 / DSM 18197 / FERM 7344 / JCM 9153 / C-125) (NCBI:txid272558)

Solvent-accessible surface area (backbone atoms only — not comparable to full-atom values): 11943 Å² total; per-residue (Å²): 114,38,50,21,50,54,31,34,38,40,44,30,81,50,51,70,61,47,54,51,48,42,32,72,68,54,62,35,43,80,74,43,76,57,93,57,33,34,35,27,40,28,58,80,37,87,40,32,41,27,42,31,41,35,77,79,44,71,86,45,54,46,46,26,48,29,33,28,16,92,57,46,67,59,51,51,52,51,34,45,76,72,65,42,57,60,54,72,80,43,73,58,89,68,38,34,35,34,41,34,44,52,99,73,64,48,53,37,32,40,32,35,70,128,115,39,50,22,51,55,32,34,39,39,43,30,81,49,51,70,62,48,53,52,48,42,32,73,68,54,62,36,43,79,75,44,77,57,93,56,32,35,35,26,42,29,58,81,36,89,40,33,41,27,42,32,41,37,78,79,46,72,87,44,55,47,48,28,49,28,33,28,17,91,56,47,67,60,51,51,51,50,35,46,74,72,65,42,57,61,54,71,80,43,71,57,88,69,39,34,34,34,40,36,44,51,98,72,64,49,55,37,31,40,32,36,69,128

Sequence (228 aa):
MFERIDTIIMPVTEIEKAIQWYEENLNMRVSYRGEGYCVLSVGQGETPLTLEQADGSSTQGATRPILFAKNIHGVHQKLREKGVSVSDIQTEEANTFFHFVDLDGNQLEVCYWEMFERIDTIIMPVTEIEKAIQWYEENLNMRVSYRGEGYCVLSVGQGETPLTLEQADGSSTQGATRPILFAKNIHGVHQKLREKGVSVSDIQTEEANTFFHFVDLDGNQLEVCYWE

Radius of gyration: 16.88 Å; Cα contacts (8 Å, |Δi|>4): 540; chains: 2; bounding box: 45×46×32 Å

Secondary structure (DSSP, 8-state):
--SEEEEEEEEES-HHHHHHHHHHHH--EEEEEETTEEEEE-TT-SS-EEEEE--S-SGGGS-EEEEE-TTHHHHHHHHHHTT--BPPPEEETTEEEEEEE-TT--EEEEEEE-/---EEEEEEEEES-HHHHHHHHHHHH--EEEEEETTEEEEE-TT-SS-EEEEE--S-SGGGS-EEEEE-TTHHHHHHHHHHTT--BPPPEEETTEEEEEEE-TT--EEEEEEE-

InterPro domains:
  IPR004360 Glyoxalase/fosfomycin resistance/dioxygenase domain [PF00903] (4-110)
  IPR029068 Glyoxalase/Bleomycin resistance protein/Dihydroxybiphenyl dioxygenase [G3DSA:3.10.180.10] (1-114)
  IPR029068 Glyoxalase/Bleomycin resistance protein/Dihydroxybiphenyl dioxygenase [SSF54593] (3-113)
  IPR037523 Vicinal oxygen chelate (VOC), core domain [PS51819] (4-113)

Foldseek 3Di:
DFPDFQEKEDEDADAVVVQVCCCVPVVWDWPDDDDQKTWTDDPPDDYTYMYGYQPVDDLNHDIEIETEDQPQVVVQVVCVVVPWDKDDWDDDDQKIKIWTADPVGGIYMYIYGD/DFDDFQEKEDEDADAVVVQVCCCVPVVWDWPDDDDQKTWTDDPPDDYTYMYGYQPVDPLRHDIEIETEDQPQVVVQVVCVVVPWDKDDWDDDDQKIKIWTADPVGGIYMYIYGD